Protein AF-A0A921KNZ0-F1 (afdb_monomer_lite)

Organism: NCBI:txid1852386

Secondary structure (DSSP, 8-state):
-------PEEEHHHHHHHT--HHHHHHHSPPPEEE--TT-TTSPPEEEEEHHHHHHHHHSHHHHHHHHHHHHHHHHHHHHHHHHHHHHHHHHHHHHHHHHHHHHHHHHH-PPPPPPPHHHHHHHHHHHHHHHHHHTT--S--GGG---HHHHHHHHHHHHHHHSSSHHHHHTT--STTHHHHHHHHHHHHHHHHHHH-GGGHHHHHHHHHTTS-HHHHHHHHHHHSSSS----TT-HHHHHHHHHS-HHHHHHH-TTTTSS-PPP-

Foldseek 3Di:
DDDPDPFDKDWPVVLVVQQDDPVLCVVQFDFFDWAADPVCNPDGTTGIGGVVSVVVSCPDPVNVVRRVVSVVVVVVVVVVVVVVVVVVVVVLVVLQVVLVVLLVVLLVVWDQFDADDPVVLLVVLLVVVQVVCVVVVPDDDRSVPDPPVLVSLLSSLVCCQPPRTCLVVSLVVQDGHCSVVSNLSSLLSSLVSNCVSPVVSNLSSVVVSLVVDDLVVNVVVCCVPVVDDDDDDCPPPSVVVNVVPPDPVVCCVPPVPPPPPPDPDD

Sequence (266 aa):
MSFEHNETMILLTDLKHMGFSEKLIDELLPAPELKVNPRRPGGPRMRLWHEDDVREAMKTDAYQSRLPVWLKRHNAGKKAAAARKRAVEAREDEERAATRELLDRLVKEITPPKILKRGELRRRALESRHAWAAYKGAPYDDPLSCDDEETIERWMVNYVRHEMMDYDAAVEQFHGEGSFDAAREYREAVLRAIAKAYPYLAEACISAELRRWDMDARIDYFMKHFRDGDEYDPESTLVREFLYYLETDALDQLFPDAFGEARPKE

Radius of gyration: 32.26 Å; chains: 1; bounding box: 66×50×83 Å

Structure (mmCIF, N/CA/C/O backbone):
data_AF-A0A921KNZ0-F1
#
_entry.id   AF-A0A921KNZ0-F1
#
loop_
_atom_site.group_PDB
_atom_site.id
_atom_site.type_symbol
_atom_site.label_atom_id
_atom_site.label_alt_id
_atom_site.label_comp_id
_atom_site.label_asym_id
_atom_site.label_entity_id
_atom_site.label_seq_id
_atom_site.pdbx_PDB_ins_code
_atom_site.Cartn_x
_atom_site.Cartn_y
_atom_site.Cartn_z
_atom_site.occupancy
_atom_site.B_iso_or_equiv
_atom_site.auth_seq_id
_atom_site.auth_comp_id
_atom_site.auth_asym_id
_atom_site.auth_atom_id
_atom_site.pdbx_PDB_model_num
ATOM 1 N N . MET A 1 1 ? -45.167 27.692 40.150 1.00 31.30 1 MET A N 1
ATOM 2 C CA . MET A 1 1 ? -44.059 27.777 39.178 1.00 31.30 1 MET A CA 1
ATOM 3 C C . MET A 1 1 ? -43.434 26.400 39.122 1.00 31.30 1 MET A C 1
ATOM 5 O O . MET A 1 1 ? -42.764 26.003 40.065 1.00 31.30 1 MET A O 1
ATOM 9 N N . SER A 1 2 ? -43.825 25.621 38.121 1.00 29.42 2 SER A N 1
ATOM 10 C CA . SER A 1 2 ? -43.369 24.253 37.881 1.00 29.42 2 SER A CA 1
ATOM 11 C C . SER A 1 2 ? -41.961 24.294 37.296 1.00 29.42 2 SER A C 1
ATOM 13 O O . SER A 1 2 ? -41.734 24.980 36.304 1.00 29.42 2 SER A O 1
ATOM 15 N N . PHE A 1 3 ? -41.024 23.603 37.939 1.00 32.41 3 PHE A N 1
ATOM 16 C CA . PHE A 1 3 ? -39.676 23.407 37.423 1.00 32.41 3 PHE A CA 1
ATOM 17 C C . PHE A 1 3 ? -39.760 22.523 36.174 1.00 32.41 3 PHE A C 1
ATOM 19 O O . PHE A 1 3 ? -40.076 21.340 36.286 1.00 32.41 3 PHE A O 1
ATOM 26 N N . GLU A 1 4 ? -39.506 23.095 34.998 1.00 36.75 4 GLU A N 1
ATOM 27 C CA . GLU A 1 4 ? -39.252 22.333 33.774 1.00 36.75 4 GLU A CA 1
ATOM 28 C C . GLU A 1 4 ? -37.975 21.508 33.996 1.00 36.75 4 GLU A C 1
ATOM 30 O O . GLU A 1 4 ? -36.866 22.044 34.005 1.00 36.75 4 GLU A O 1
ATOM 35 N N . HIS A 1 5 ? -38.126 20.207 34.260 1.00 40.84 5 HIS A N 1
ATOM 36 C CA . HIS A 1 5 ? -37.009 19.278 34.142 1.00 40.84 5 HIS A CA 1
ATOM 37 C C . HIS A 1 5 ? -36.673 19.194 32.653 1.00 40.84 5 HIS A C 1
ATOM 39 O O . HIS A 1 5 ? -37.496 18.762 31.851 1.00 40.84 5 HIS A O 1
ATOM 45 N N . ASN A 1 6 ? -35.470 19.626 32.274 1.00 45.66 6 ASN A N 1
ATOM 46 C CA . ASN A 1 6 ? -34.880 19.201 31.011 1.00 45.66 6 ASN A CA 1
ATOM 47 C C . ASN A 1 6 ? -34.787 17.670 31.067 1.00 45.66 6 ASN A C 1
ATOM 49 O O . ASN A 1 6 ? -33.943 17.140 31.787 1.00 45.66 6 ASN A O 1
ATOM 53 N N . GLU A 1 7 ? -35.684 16.974 30.370 1.00 60.53 7 GLU A N 1
ATOM 54 C CA . GLU A 1 7 ? -35.711 15.511 30.303 1.00 60.53 7 GLU A CA 1
ATOM 55 C C . GLU A 1 7 ? -34.470 15.011 29.555 1.00 60.53 7 GLU A C 1
ATOM 57 O O . GLU A 1 7 ? -34.436 14.898 28.324 1.00 60.53 7 GLU A O 1
ATOM 62 N N . THR A 1 8 ? -33.401 14.741 30.302 1.00 85.25 8 THR A N 1
ATOM 63 C CA . THR A 1 8 ? -32.228 14.059 29.765 1.00 85.25 8 THR A CA 1
ATOM 64 C C . THR A 1 8 ? -32.612 12.612 29.468 1.00 85.25 8 THR A C 1
ATOM 66 O O . THR A 1 8 ? -32.940 11.839 30.367 1.00 85.25 8 THR A O 1
ATOM 69 N N . MET A 1 9 ? -32.555 12.232 28.193 1.00 90.88 9 MET A N 1
ATOM 70 C CA . MET A 1 9 ? -32.851 10.873 27.744 1.00 90.88 9 MET A CA 1
ATOM 71 C C . MET A 1 9 ? -31.567 10.069 27.552 1.00 90.88 9 MET A C 1
ATOM 73 O O . MET A 1 9 ? -30.640 10.520 26.879 1.00 90.88 9 MET A O 1
ATOM 77 N N . ILE A 1 10 ? -31.538 8.849 28.082 1.00 92.06 10 ILE A N 1
ATOM 78 C CA . ILE A 1 10 ? -30.417 7.912 27.981 1.00 92.06 10 ILE A CA 1
ATOM 79 C C . ILE A 1 10 ? -30.717 6.860 26.908 1.00 92.06 10 ILE A C 1
ATOM 81 O O . ILE A 1 10 ? -31.787 6.249 26.887 1.00 92.06 10 ILE A O 1
ATOM 85 N N . LEU A 1 11 ? -29.757 6.612 26.015 1.00 93.06 11 LEU A N 1
ATOM 86 C CA . LEU A 1 11 ? -29.860 5.572 24.991 1.00 93.06 11 LEU A CA 1
ATOM 87 C C . LEU A 1 11 ? -29.552 4.181 25.538 1.00 93.06 11 LEU A C 1
ATOM 89 O O . LEU A 1 11 ? -28.732 4.009 26.437 1.00 93.06 11 LEU A O 1
ATOM 93 N N . LEU A 1 12 ? -30.098 3.153 24.882 1.00 92.00 12 LEU A N 1
ATOM 94 C CA . LEU A 1 12 ? -29.736 1.752 25.145 1.00 92.00 12 LEU A CA 1
ATOM 95 C C . LEU A 1 12 ? -28.216 1.513 25.171 1.00 92.00 12 LEU A C 1
ATOM 97 O O . LEU A 1 12 ? -27.719 0.730 25.980 1.00 92.00 12 LEU A O 1
ATOM 101 N N . THR A 1 13 ? -27.479 2.123 24.241 1.00 89.12 13 THR A N 1
ATOM 102 C CA . THR A 1 13 ? -26.019 1.979 24.161 1.00 89.12 13 THR A CA 1
ATOM 103 C C . THR A 1 13 ? -25.339 2.532 25.406 1.00 89.12 13 THR A C 1
ATOM 105 O O . THR A 1 13 ? -24.429 1.896 25.931 1.00 89.12 13 THR A O 1
ATOM 108 N N . ASP A 1 14 ? -25.834 3.652 25.925 1.00 91.50 14 ASP A N 1
ATOM 109 C CA . ASP A 1 14 ? -25.283 4.310 27.105 1.00 91.50 14 ASP A CA 1
ATOM 110 C C . ASP A 1 14 ? -25.636 3.533 28.377 1.00 91.50 14 ASP A C 1
ATOM 112 O O . ASP A 1 14 ? -24.758 3.292 29.201 1.00 91.50 14 ASP A O 1
ATOM 116 N N . LEU A 1 15 ? -26.856 2.989 28.480 1.00 93.19 15 LEU A N 1
ATOM 117 C CA . LEU A 1 15 ? -27.231 2.054 29.552 1.00 93.19 15 LEU A CA 1
ATOM 118 C C . LEU A 1 15 ? -26.295 0.842 29.619 1.00 93.19 15 LEU A C 1
ATOM 120 O O . LEU A 1 15 ? -25.824 0.456 30.694 1.00 93.19 15 LEU A O 1
ATOM 124 N N . LYS A 1 16 ? -25.964 0.257 28.463 1.00 90.00 16 LYS A N 1
ATOM 125 C CA . LYS A 1 16 ? -25.002 -0.852 28.388 1.00 90.00 16 LYS A CA 1
ATOM 126 C C . LYS A 1 16 ? -23.598 -0.432 28.824 1.00 90.00 16 LYS A C 1
ATOM 128 O O . LYS A 1 16 ? -22.894 -1.249 29.420 1.00 90.00 16 LYS A O 1
ATOM 133 N N . HIS A 1 17 ? -23.198 0.813 28.559 1.00 89.44 17 HIS A N 1
ATOM 134 C CA . HIS A 1 17 ? -21.942 1.391 29.044 1.00 89.44 17 HIS A CA 1
ATOM 135 C C . HIS A 1 17 ? -21.958 1.747 30.534 1.00 89.44 17 HIS A C 1
ATOM 137 O O . HIS A 1 17 ? -20.889 1.825 31.134 1.00 89.44 17 HIS A O 1
ATOM 143 N N . MET A 1 18 ? -23.133 1.922 31.136 1.00 91.75 18 MET A N 1
ATOM 144 C CA . MET A 1 18 ? -23.281 2.143 32.577 1.00 91.75 18 MET A CA 1
ATOM 145 C C . MET A 1 18 ? -23.252 0.836 33.375 1.00 91.75 18 MET A C 1
ATOM 147 O O . MET A 1 18 ? -22.868 0.849 34.538 1.00 91.75 18 MET A O 1
ATOM 151 N N . GLY A 1 19 ? -23.585 -0.298 32.753 1.00 91.50 19 GLY A N 1
ATOM 152 C CA . GLY A 1 19 ? -23.554 -1.614 33.399 1.00 91.50 19 GLY A CA 1
ATOM 153 C C . GLY A 1 19 ? -24.856 -2.397 33.335 1.00 91.50 19 GLY A C 1
ATOM 154 O O . GLY A 1 19 ? -24.925 -3.524 33.833 1.00 91.50 19 GLY A O 1
ATOM 155 N N . PHE A 1 20 ? -25.879 -1.846 32.685 1.00 93.12 20 PHE A N 1
ATOM 156 C CA . PHE A 1 20 ? -27.153 -2.523 32.512 1.00 93.12 20 PHE A CA 1
ATOM 157 C C . PHE A 1 20 ? -27.044 -3.653 31.477 1.00 93.12 20 PHE A C 1
ATOM 159 O O . PHE A 1 20 ? -26.741 -3.443 30.301 1.00 93.12 20 PHE A O 1
ATOM 166 N N . SER A 1 21 ? -27.319 -4.885 31.910 1.00 90.38 21 SER A N 1
ATOM 167 C CA . SER A 1 21 ? -27.626 -6.004 31.005 1.00 90.38 21 SER A CA 1
ATOM 168 C C . SER A 1 21 ? -29.075 -5.916 30.521 1.00 90.38 21 SER A C 1
ATOM 170 O O . SER A 1 21 ? -29.890 -5.403 31.276 1.00 90.38 21 SER A O 1
ATOM 172 N N . GLU A 1 22 ? -29.435 -6.502 29.369 1.00 91.44 22 GLU A N 1
ATOM 173 C CA . GLU A 1 22 ? -30.843 -6.535 28.893 1.00 91.44 22 GLU A CA 1
ATOM 174 C C . GLU A 1 22 ? -31.798 -7.030 29.995 1.00 91.44 22 GLU A C 1
ATOM 176 O O . GLU A 1 22 ? -32.787 -6.377 30.279 1.00 91.44 22 GLU A O 1
ATOM 181 N N . LYS A 1 23 ? -31.412 -8.067 30.753 1.00 92.06 23 LYS A N 1
ATOM 182 C CA . LYS A 1 23 ? -32.195 -8.546 31.902 1.00 92.06 23 LYS A CA 1
ATOM 183 C C . LYS A 1 23 ? -32.433 -7.482 32.989 1.00 92.06 23 LYS A C 1
ATOM 185 O O . LYS A 1 23 ? -33.507 -7.441 33.558 1.00 92.06 23 LYS A O 1
ATOM 190 N N . LEU A 1 24 ? -31.439 -6.642 33.290 1.00 93.38 24 LEU A N 1
ATOM 191 C CA . LEU A 1 24 ? -31.601 -5.561 34.277 1.00 93.38 24 LEU A CA 1
ATOM 192 C C . LEU A 1 24 ? -32.436 -4.411 33.713 1.00 93.38 24 LEU A C 1
ATOM 194 O O . LEU A 1 24 ? -33.132 -3.756 34.473 1.00 93.38 24 LEU A O 1
ATOM 198 N N . ILE A 1 25 ? -32.357 -4.166 32.404 1.00 95.12 25 ILE A N 1
ATOM 199 C CA . ILE A 1 25 ? -33.218 -3.192 31.728 1.00 95.12 25 ILE A CA 1
ATOM 200 C C . ILE A 1 25 ? -34.671 -3.656 31.844 1.00 95.12 25 ILE A C 1
ATOM 202 O O . ILE A 1 25 ? -35.506 -2.887 32.296 1.00 95.12 25 ILE A O 1
ATOM 206 N N . ASP A 1 26 ? -34.944 -4.923 31.530 1.00 94.25 26 ASP A N 1
ATOM 207 C CA . ASP A 1 26 ? -36.293 -5.494 31.592 1.00 94.25 26 ASP A CA 1
ATOM 208 C C . ASP A 1 26 ? -36.841 -5.581 33.032 1.00 94.25 26 ASP A C 1
ATOM 210 O O . ASP A 1 26 ? -38.044 -5.458 33.241 1.00 94.25 26 ASP A O 1
ATOM 214 N N . GLU A 1 27 ? -35.974 -5.814 34.027 1.00 94.38 27 GLU A N 1
ATOM 215 C CA . GLU A 1 27 ? -36.365 -5.955 35.439 1.00 94.38 27 GLU A CA 1
ATOM 216 C C . GLU A 1 27 ? -36.514 -4.616 36.178 1.00 94.38 27 GLU A C 1
ATOM 218 O O . GLU A 1 27 ? -37.326 -4.532 37.098 1.00 94.38 27 GLU A O 1
ATOM 223 N N . LEU A 1 28 ? -35.707 -3.601 35.843 1.00 94.62 28 LEU A N 1
ATOM 224 C CA . LEU A 1 28 ? -35.566 -2.387 36.661 1.00 94.62 28 LEU A CA 1
ATOM 225 C C . LEU A 1 28 ? -36.031 -1.101 35.978 1.00 94.62 28 LEU A C 1
ATOM 227 O O . LEU A 1 28 ? -36.221 -0.108 36.676 1.00 94.62 28 LEU A O 1
ATOM 231 N N . LEU A 1 29 ? -36.170 -1.084 34.650 1.00 95.62 29 LEU A N 1
ATOM 232 C CA . LEU A 1 29 ? -36.543 0.118 33.909 1.00 95.62 29 LEU A CA 1
ATOM 233 C C . LEU A 1 29 ? -37.944 -0.016 33.302 1.00 95.62 29 LEU A C 1
ATOM 235 O O . LEU A 1 29 ? -38.360 -1.115 32.930 1.00 95.62 29 LEU A O 1
ATOM 239 N N . PRO A 1 30 ? -38.678 1.100 33.156 1.00 94.81 30 PRO A N 1
ATOM 240 C CA . PRO A 1 30 ? -39.942 1.100 32.436 1.00 94.81 30 PRO A CA 1
ATOM 241 C C . PRO A 1 30 ? -39.740 0.813 30.940 1.00 94.81 30 PRO A C 1
ATOM 243 O O . PRO A 1 30 ? -38.620 0.761 30.419 1.00 94.81 30 PRO A O 1
ATOM 246 N N . ALA A 1 31 ? -40.852 0.634 30.224 1.00 94.00 31 ALA A N 1
ATOM 247 C CA . ALA A 1 31 ? -40.818 0.470 28.777 1.00 94.00 31 ALA A CA 1
ATOM 248 C C . ALA A 1 31 ? -40.146 1.690 28.107 1.00 94.00 31 ALA A C 1
ATOM 250 O O . ALA A 1 31 ? -40.450 2.825 28.474 1.00 94.00 31 ALA A O 1
ATOM 251 N N . PRO A 1 32 ? -39.254 1.479 27.121 1.00 94.44 32 PRO A N 1
ATOM 252 C CA . PRO A 1 32 ? -38.532 2.571 26.484 1.00 94.44 32 PRO A CA 1
ATOM 253 C C . PRO A 1 32 ? -39.434 3.442 25.620 1.00 94.44 32 PRO A C 1
ATOM 255 O O . PRO A 1 32 ? -40.330 2.954 24.925 1.00 94.44 32 PRO A O 1
ATOM 258 N N . GLU A 1 33 ? -39.061 4.709 25.508 1.00 93.75 33 GLU A N 1
ATOM 259 C CA . GLU A 1 33 ? -39.516 5.550 24.416 1.00 93.75 33 GLU A CA 1
ATOM 260 C C . GLU A 1 33 ? -38.811 5.181 23.111 1.00 93.75 33 GLU A C 1
ATOM 262 O O . GLU A 1 33 ? -37.587 5.023 23.041 1.00 93.75 33 GLU A O 1
ATOM 267 N N . LEU A 1 34 ? -39.599 5.065 22.042 1.00 93.31 34 LEU A N 1
ATOM 268 C CA . LEU A 1 34 ? -39.101 4.732 20.715 1.00 93.31 34 LEU A CA 1
ATOM 269 C C . LEU A 1 34 ? -38.993 5.985 19.846 1.00 93.31 34 LEU A C 1
ATOM 271 O O . LEU A 1 34 ? -40.008 6.571 19.464 1.00 93.31 34 LEU A O 1
ATOM 275 N N . LYS A 1 35 ? -37.770 6.347 19.444 1.00 90.06 35 LYS A N 1
ATOM 276 C CA . LYS A 1 35 ? -37.509 7.437 18.483 1.0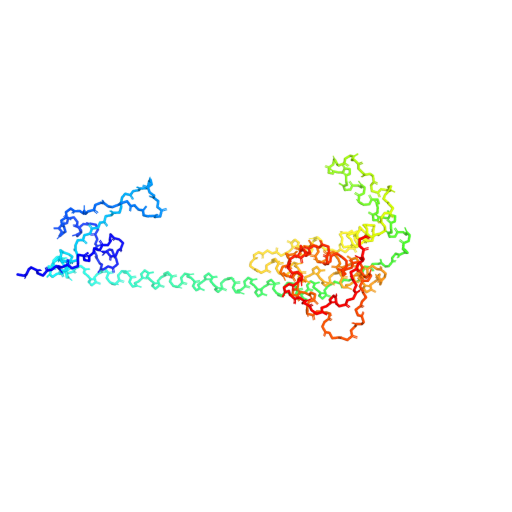0 90.06 35 LYS A CA 1
ATOM 277 C C . LYS A 1 35 ? -36.911 6.921 17.175 1.00 90.06 35 LYS A C 1
ATOM 279 O O . LYS A 1 35 ? -36.365 5.822 17.098 1.00 90.06 35 LYS A O 1
ATOM 284 N N . VAL A 1 36 ? -37.092 7.684 16.098 1.00 89.00 36 VAL A N 1
ATOM 285 C CA . VAL A 1 36 ? -36.512 7.356 14.784 1.00 89.00 36 VAL A CA 1
ATOM 286 C C . VAL A 1 36 ? -34.997 7.512 14.860 1.00 89.00 36 VAL A C 1
ATOM 288 O O . VAL A 1 36 ? -34.506 8.462 15.464 1.00 89.00 36 VAL A O 1
ATOM 291 N N . ASN A 1 37 ? -34.257 6.585 14.252 1.00 83.75 37 ASN A N 1
ATOM 292 C CA . ASN A 1 37 ? -32.807 6.689 14.198 1.00 83.75 37 ASN A CA 1
ATOM 293 C C . ASN A 1 37 ? -32.381 7.750 13.168 1.00 83.75 37 ASN A C 1
ATOM 295 O O . ASN A 1 37 ? -32.643 7.549 11.980 1.00 83.75 37 ASN A O 1
ATOM 299 N N . PRO A 1 38 ? -31.688 8.834 13.569 1.00 81.88 38 PRO A N 1
ATOM 300 C CA . PRO A 1 38 ? -31.311 9.913 12.659 1.00 81.88 38 PRO A CA 1
ATOM 301 C C . PRO A 1 38 ? -30.312 9.462 11.586 1.00 81.88 38 PRO A C 1
ATOM 303 O O . PRO A 1 38 ? -30.301 10.016 10.495 1.00 81.88 38 PRO A O 1
ATOM 306 N N . ARG A 1 39 ? -29.504 8.424 11.850 1.00 81.62 39 ARG A N 1
ATOM 307 C CA . ARG A 1 39 ? -28.565 7.864 10.862 1.00 81.62 39 ARG A CA 1
ATOM 308 C C . ARG A 1 39 ? -29.229 6.888 9.893 1.00 81.62 39 ARG A C 1
ATOM 310 O O . ARG A 1 39 ? -28.676 6.609 8.836 1.00 81.62 39 ARG A O 1
ATOM 317 N N . ARG A 1 40 ? -30.384 6.322 10.258 1.00 82.81 40 ARG A N 1
ATOM 318 C CA . ARG A 1 40 ? -31.106 5.350 9.427 1.00 82.81 40 ARG A CA 1
ATOM 319 C C . ARG A 1 40 ? -32.612 5.444 9.690 1.00 82.81 40 ARG A C 1
ATOM 321 O O . ARG A 1 40 ? -33.132 4.636 10.462 1.00 82.81 40 ARG A O 1
ATOM 328 N N . PRO A 1 41 ? -33.323 6.380 9.036 1.00 83.50 41 PRO A N 1
ATOM 329 C CA . PRO A 1 41 ? -34.744 6.622 9.294 1.00 83.50 41 PRO A CA 1
ATOM 330 C C . PRO A 1 41 ? -35.643 5.388 9.101 1.00 83.50 41 PRO A C 1
ATOM 332 O O . PRO A 1 41 ? -36.602 5.211 9.843 1.00 83.50 41 PRO A O 1
ATOM 335 N N . GLY A 1 42 ? -35.296 4.493 8.164 1.00 85.44 42 GLY A N 1
ATOM 336 C CA . GLY A 1 42 ? -35.976 3.204 7.936 1.00 85.44 42 GLY A CA 1
ATOM 337 C C . GLY A 1 42 ? -35.404 2.018 8.728 1.00 85.44 42 GLY A C 1
ATOM 338 O O . GLY A 1 42 ? -35.613 0.863 8.362 1.00 85.44 42 GLY A O 1
ATOM 339 N N . GLY A 1 43 ? -34.580 2.272 9.746 1.00 83.44 43 GLY A N 1
ATOM 340 C CA . GLY A 1 43 ? -33.999 1.246 10.612 1.00 83.44 43 GLY A CA 1
ATOM 341 C C . GLY A 1 43 ? -34.790 0.982 11.893 1.00 83.44 43 GLY A C 1
ATOM 342 O O . GLY A 1 43 ? -35.814 1.619 12.138 1.00 83.44 43 GLY A O 1
ATOM 343 N N . PRO A 1 44 ? -34.301 0.047 12.730 1.00 84.25 44 PRO A N 1
ATOM 344 C CA . PRO A 1 44 ? -34.862 -0.186 14.056 1.00 84.25 44 PRO A CA 1
ATOM 345 C C . PRO A 1 44 ? -34.934 1.115 14.862 1.00 84.25 44 PRO A C 1
ATOM 347 O O . PRO A 1 44 ? -33.997 1.921 14.842 1.00 84.25 44 PRO A O 1
ATOM 350 N N . ARG A 1 45 ? -36.048 1.317 15.574 1.00 88.81 45 ARG A N 1
ATOM 351 C CA . ARG A 1 45 ? -36.242 2.509 16.408 1.00 88.81 45 ARG A CA 1
ATOM 352 C C . ARG A 1 45 ? -35.251 2.510 17.573 1.00 88.81 45 ARG A C 1
ATOM 354 O O . ARG A 1 45 ? -34.954 1.468 18.156 1.00 88.81 45 ARG A O 1
ATOM 361 N N . MET A 1 46 ? -34.741 3.690 17.906 1.00 92.31 46 MET A N 1
ATOM 362 C CA . MET A 1 46 ? -33.896 3.901 19.078 1.00 92.31 46 MET A CA 1
ATOM 363 C C . MET A 1 46 ? -34.739 3.756 20.340 1.00 92.31 46 MET A C 1
ATOM 365 O O . MET A 1 46 ? -35.819 4.335 20.410 1.00 92.31 46 MET A O 1
ATOM 369 N N . ARG A 1 47 ? -34.229 2.996 21.313 1.00 94.06 47 ARG A N 1
ATOM 370 C CA . ARG A 1 47 ? -34.816 2.843 22.649 1.00 94.06 47 ARG A CA 1
ATOM 371 C C . ARG A 1 47 ? -34.173 3.855 23.601 1.00 94.06 47 ARG A C 1
ATOM 373 O O . ARG A 1 47 ? -32.940 3.887 23.685 1.00 94.06 47 ARG A O 1
ATOM 380 N N . LEU A 1 48 ? -35.000 4.659 24.260 1.00 94.19 48 LEU A N 1
ATOM 381 C CA . LEU A 1 48 ? -34.614 5.747 25.159 1.00 94.19 48 LEU A CA 1
ATOM 382 C C . LEU A 1 48 ? -35.328 5.607 26.505 1.00 94.19 48 LEU A C 1
ATOM 384 O O . LEU A 1 48 ? -36.478 5.175 26.542 1.00 94.19 48 LEU A O 1
ATOM 388 N N . TRP A 1 49 ? -34.656 6.000 27.579 1.00 95.19 49 TRP A N 1
ATOM 389 C CA . TRP A 1 49 ? -35.196 6.018 28.940 1.00 95.19 49 TRP A CA 1
ATOM 390 C C . TRP A 1 49 ? -34.920 7.365 29.596 1.00 95.19 49 TRP A C 1
ATOM 392 O O . TRP A 1 49 ? -33.897 7.984 29.299 1.00 95.19 49 TRP A O 1
ATOM 402 N N . HIS A 1 50 ? -35.798 7.789 30.502 1.00 94.62 50 HIS A N 1
ATOM 403 C CA . HIS A 1 50 ? -35.586 8.992 31.303 1.00 94.62 50 HIS A CA 1
ATOM 404 C C . HIS A 1 50 ? -34.424 8.783 32.269 1.00 94.62 50 HIS A C 1
ATOM 406 O O . HIS A 1 50 ? -34.313 7.732 32.902 1.00 94.62 50 HIS A O 1
ATOM 412 N N . GLU A 1 51 ? -33.542 9.775 32.386 1.00 93.75 51 GLU A N 1
ATOM 413 C CA . GLU A 1 51 ? -32.373 9.689 33.265 1.00 93.75 51 GLU A CA 1
ATOM 414 C C . GLU A 1 51 ? -32.754 9.396 34.726 1.00 93.75 51 GLU A C 1
ATOM 416 O O . GLU A 1 51 ? -32.046 8.645 35.398 1.00 93.75 51 GLU A O 1
ATOM 421 N N . ASP A 1 52 ? -33.879 9.926 35.208 1.00 94.12 52 ASP A N 1
ATOM 422 C CA . ASP A 1 52 ? -34.334 9.717 36.586 1.00 94.12 52 ASP A CA 1
ATOM 423 C C . ASP A 1 52 ? -34.679 8.248 36.869 1.00 94.12 52 ASP A C 1
ATOM 425 O O . ASP A 1 52 ? -34.222 7.699 37.875 1.00 94.12 52 ASP A O 1
ATOM 429 N N . ASP A 1 53 ? -35.364 7.569 35.943 1.00 94.31 53 ASP A N 1
ATOM 430 C CA . ASP A 1 53 ? -35.655 6.133 36.055 1.00 94.31 53 ASP A CA 1
ATOM 431 C C . ASP A 1 53 ? -34.362 5.311 36.113 1.00 94.31 53 ASP A C 1
ATOM 433 O O . ASP A 1 53 ? -34.224 4.371 36.899 1.00 94.31 53 ASP A O 1
ATOM 437 N N . VAL A 1 54 ? -33.371 5.698 35.304 1.00 94.00 54 VAL A N 1
ATOM 438 C CA . VAL A 1 54 ? -32.054 5.055 35.280 1.00 94.00 54 VAL A CA 1
ATOM 439 C C . VAL A 1 54 ? -31.331 5.256 36.606 1.00 94.00 54 VAL A C 1
ATOM 441 O O . VAL A 1 54 ? -30.793 4.297 37.163 1.00 94.00 54 VAL A O 1
ATOM 444 N N . ARG A 1 55 ? -31.337 6.477 37.146 1.00 93.75 55 ARG A N 1
ATOM 445 C CA . ARG A 1 55 ? -30.701 6.802 38.429 1.00 93.75 55 ARG A CA 1
ATOM 446 C C . ARG A 1 55 ? -31.343 6.057 39.592 1.00 93.75 55 ARG A C 1
ATOM 448 O O . ARG A 1 55 ? -30.613 5.570 40.455 1.00 93.75 55 ARG A O 1
ATOM 455 N N . GLU A 1 56 ? -32.666 5.934 39.620 1.00 94.12 56 GLU A N 1
ATOM 456 C CA . GLU A 1 56 ? -33.355 5.136 40.639 1.00 94.12 56 GLU A CA 1
ATOM 457 C C . GLU A 1 56 ? -33.030 3.645 40.496 1.00 94.12 56 GLU A C 1
ATOM 459 O O . GLU A 1 56 ? -32.647 3.000 41.476 1.00 94.12 56 GLU A O 1
ATOM 464 N N . ALA A 1 57 ? -33.044 3.102 39.275 1.00 95.12 57 ALA A N 1
ATOM 465 C CA . ALA A 1 57 ? -32.644 1.718 39.027 1.00 95.12 57 ALA A CA 1
ATOM 466 C C . ALA A 1 57 ? -31.199 1.433 39.479 1.00 95.12 57 ALA A C 1
ATOM 468 O O . ALA A 1 57 ? -30.925 0.373 40.052 1.00 95.12 57 ALA A O 1
ATOM 469 N N . MET A 1 58 ? -30.278 2.388 39.300 1.00 93.69 58 MET A N 1
ATOM 470 C CA . MET A 1 58 ? -28.889 2.273 39.758 1.00 93.69 58 MET A CA 1
ATOM 471 C C . MET A 1 58 ? -28.749 2.200 41.286 1.00 93.69 58 MET A C 1
ATOM 473 O O . MET A 1 58 ? -27.742 1.684 41.772 1.00 93.69 58 MET A O 1
ATOM 477 N N . LYS A 1 59 ? -29.721 2.691 42.065 1.00 95.06 59 LYS A N 1
ATOM 478 C CA . LYS A 1 59 ? -29.697 2.609 43.538 1.00 95.06 59 LYS A CA 1
ATOM 479 C C . LYS A 1 59 ? -30.115 1.236 44.066 1.00 95.06 59 LYS A C 1
ATOM 481 O O . LYS A 1 59 ? -29.887 0.948 45.235 1.00 95.06 59 LYS A O 1
ATOM 486 N N . THR A 1 60 ? -30.711 0.389 43.228 1.00 95.62 60 THR A N 1
ATOM 487 C CA . THR A 1 60 ? -31.203 -0.928 43.648 1.00 95.62 60 THR A CA 1
ATOM 488 C C . THR A 1 60 ? -30.066 -1.914 43.933 1.00 95.62 60 THR A C 1
ATOM 490 O O . THR A 1 60 ? -29.050 -1.947 43.233 1.00 95.62 60 THR A O 1
ATOM 493 N N . ASP A 1 61 ? -30.271 -2.805 44.906 1.00 94.62 61 ASP A N 1
ATOM 494 C CA . ASP A 1 61 ? -29.318 -3.879 45.230 1.00 94.62 61 ASP A CA 1
ATOM 495 C C . ASP A 1 61 ? -29.073 -4.823 44.040 1.00 94.62 61 ASP A C 1
ATOM 497 O O . ASP A 1 61 ? -27.963 -5.327 43.829 1.00 94.62 61 ASP A O 1
ATOM 501 N N . ALA A 1 62 ? -30.105 -5.041 43.217 1.00 92.94 62 ALA A N 1
ATOM 502 C CA . ALA A 1 62 ? -30.027 -5.853 42.006 1.00 92.94 62 ALA A CA 1
ATOM 503 C C . ALA A 1 62 ? -29.000 -5.296 41.005 1.00 92.94 62 ALA A C 1
ATOM 505 O O . ALA A 1 62 ? -28.237 -6.062 40.408 1.00 92.94 62 ALA A O 1
ATOM 506 N N . TYR A 1 63 ? -28.941 -3.971 40.856 1.00 93.94 63 TYR A N 1
ATOM 507 C CA . TYR A 1 63 ? -27.940 -3.301 40.035 1.00 93.94 63 TYR A CA 1
ATOM 508 C C . TYR A 1 63 ? -26.566 -3.273 40.720 1.00 93.94 63 TYR A C 1
ATOM 510 O O . TYR A 1 63 ? -25.569 -3.719 40.140 1.00 93.94 63 TYR A O 1
ATOM 518 N N . GLN A 1 64 ? -26.514 -2.813 41.975 1.00 94.06 64 GLN A N 1
ATOM 519 C CA . GLN A 1 64 ? -25.267 -2.622 42.726 1.00 94.06 64 GLN A CA 1
ATOM 520 C C . GLN A 1 64 ? -24.469 -3.922 42.890 1.00 94.06 64 GLN A C 1
ATOM 522 O O . GLN A 1 64 ? -23.247 -3.925 42.752 1.00 94.06 64 GLN A O 1
ATOM 527 N N . SER A 1 65 ? -25.141 -5.058 43.091 1.00 92.75 65 SER A N 1
ATOM 528 C CA . SER A 1 65 ? -24.481 -6.368 43.192 1.00 92.75 65 SER A CA 1
ATOM 529 C C . SER A 1 65 ? -23.845 -6.845 41.878 1.00 92.75 65 SER A C 1
ATOM 531 O O . SER A 1 65 ? -22.855 -7.582 41.894 1.00 92.75 65 SER A O 1
ATOM 533 N N . ARG A 1 66 ? -24.376 -6.428 40.720 1.00 89.94 66 ARG A N 1
ATOM 534 C CA . ARG A 1 66 ? -23.883 -6.849 39.396 1.00 89.94 66 ARG A CA 1
ATOM 535 C C . ARG A 1 66 ? -22.849 -5.904 38.801 1.00 89.94 66 ARG A C 1
ATOM 537 O O . ARG A 1 66 ? -22.014 -6.357 38.010 1.00 89.94 66 ARG A O 1
ATOM 544 N N . LEU A 1 67 ? -22.866 -4.633 39.194 1.00 90.50 67 LEU A N 1
ATOM 545 C CA . LEU A 1 67 ? -21.960 -3.611 38.678 1.00 90.50 67 LEU A CA 1
ATOM 546 C C . LEU A 1 67 ? -20.467 -3.997 38.797 1.00 90.50 67 LEU A C 1
ATOM 548 O O . LEU A 1 67 ? -19.765 -3.894 37.788 1.00 90.50 67 LEU A O 1
ATOM 552 N N . PRO A 1 68 ? -19.951 -4.536 39.926 1.00 89.69 68 PRO A N 1
ATOM 553 C CA . PRO A 1 68 ? -18.544 -4.938 40.027 1.00 89.69 68 PRO A CA 1
ATOM 554 C C . PRO A 1 68 ? -18.158 -6.056 39.048 1.00 89.69 68 PRO A C 1
ATOM 556 O O . PRO A 1 68 ? -17.073 -6.038 38.458 1.00 89.69 68 PRO A O 1
ATOM 559 N N . VAL A 1 69 ? -19.054 -7.029 38.839 1.00 89.69 69 VAL A N 1
ATOM 560 C CA . VAL A 1 69 ? -18.838 -8.144 37.902 1.00 89.69 69 VAL A CA 1
ATOM 561 C C . VAL A 1 69 ? -18.821 -7.633 36.466 1.00 89.69 69 VAL A C 1
ATOM 563 O O . VAL A 1 69 ? -17.948 -8.022 35.682 1.00 89.69 69 VAL A O 1
ATOM 566 N N . TRP A 1 70 ? -19.761 -6.748 36.124 1.00 90.38 70 TRP A N 1
ATOM 567 C CA . TRP A 1 70 ? -19.791 -6.089 34.824 1.00 90.38 70 TRP A CA 1
ATOM 568 C C . TRP A 1 70 ? -18.514 -5.277 34.590 1.00 90.38 70 TRP A C 1
ATOM 570 O O . TRP A 1 70 ? -17.856 -5.482 33.573 1.00 90.38 70 TRP A O 1
ATOM 580 N N . LEU A 1 71 ? -18.095 -4.450 35.554 1.00 89.31 71 LEU A N 1
ATOM 581 C CA . LEU A 1 71 ? -16.918 -3.590 35.431 1.00 89.31 71 LEU A CA 1
ATOM 582 C C . LEU A 1 71 ? -15.643 -4.412 35.210 1.00 89.31 71 LEU A C 1
ATOM 584 O O . LEU A 1 71 ? -14.841 -4.102 34.327 1.00 89.31 71 LEU A O 1
ATOM 588 N N . LYS A 1 72 ? -15.485 -5.519 35.950 1.00 90.62 72 LYS A N 1
ATOM 589 C CA . LYS A 1 72 ? -14.372 -6.460 35.762 1.00 90.62 72 LYS A CA 1
ATOM 590 C C . LYS A 1 72 ? -14.356 -7.038 34.344 1.00 90.62 72 LYS A C 1
ATOM 592 O O . LYS A 1 72 ? -13.305 -7.046 33.703 1.00 90.62 72 LYS A O 1
ATOM 597 N N . ARG A 1 73 ? -15.504 -7.510 33.843 1.00 88.94 73 ARG A N 1
ATOM 598 C CA . ARG A 1 73 ? -15.631 -8.079 32.487 1.00 88.94 73 ARG A CA 1
ATOM 599 C C . ARG A 1 73 ? -15.386 -7.032 31.405 1.00 88.94 73 ARG A C 1
ATOM 601 O O . ARG A 1 73 ? -14.648 -7.300 30.462 1.00 88.94 73 ARG A O 1
ATOM 608 N N . HIS A 1 74 ? -15.954 -5.844 31.561 1.00 87.00 74 HIS A N 1
ATOM 609 C CA . HIS A 1 74 ? -15.799 -4.729 30.637 1.00 87.00 74 HIS A CA 1
ATOM 610 C C . HIS A 1 74 ? -14.336 -4.276 30.538 1.00 87.00 74 HIS A C 1
ATOM 612 O O . HIS A 1 74 ? -13.800 -4.159 29.436 1.00 87.00 74 HIS A O 1
ATOM 618 N N . ASN A 1 75 ? -13.647 -4.118 31.670 1.00 89.38 75 ASN A N 1
ATOM 619 C CA . ASN A 1 75 ? -12.232 -3.744 31.690 1.00 89.38 75 ASN A CA 1
ATOM 620 C C . ASN A 1 75 ? -11.331 -4.847 31.121 1.00 89.38 75 ASN A C 1
ATOM 622 O O . ASN A 1 75 ? -10.400 -4.550 30.372 1.00 89.38 75 ASN A O 1
ATOM 626 N N . ALA A 1 76 ? -11.623 -6.119 31.413 1.00 91.25 76 ALA A N 1
ATOM 627 C CA . ALA A 1 76 ? -10.926 -7.244 30.791 1.00 91.25 76 ALA A CA 1
ATOM 628 C C . ALA A 1 76 ? -11.122 -7.257 29.265 1.00 91.25 76 ALA A C 1
ATOM 630 O O . ALA A 1 76 ? -10.154 -7.431 28.526 1.00 91.25 76 ALA A O 1
ATOM 631 N N . GLY A 1 77 ? -12.346 -6.994 28.793 1.00 89.56 77 GLY A N 1
ATOM 632 C CA . GLY A 1 77 ? -12.667 -6.853 27.373 1.00 89.56 77 GLY A CA 1
ATOM 633 C C . GLY A 1 77 ? -11.906 -5.704 26.710 1.00 89.56 77 GLY A C 1
ATOM 634 O O . GLY A 1 77 ? -11.268 -5.914 25.680 1.00 89.56 77 GLY A O 1
ATOM 635 N N . LYS A 1 78 ? -11.880 -4.518 27.335 1.00 90.38 78 LYS A N 1
ATOM 636 C CA . LYS A 1 78 ? -11.091 -3.367 26.862 1.00 90.38 78 LYS A CA 1
ATOM 637 C C . LYS A 1 78 ? -9.600 -3.686 26.784 1.00 90.38 78 LYS A C 1
ATOM 639 O O . LYS A 1 78 ? -8.968 -3.392 25.773 1.00 90.38 78 LYS A O 1
ATOM 644 N N . LYS A 1 79 ? -9.039 -4.327 27.815 1.00 93.12 79 LYS A N 1
ATOM 645 C CA . LYS A 1 79 ? -7.628 -4.736 27.831 1.00 93.12 79 LYS A CA 1
ATOM 646 C C . LYS A 1 79 ? -7.321 -5.740 26.719 1.00 93.12 79 LYS A C 1
ATOM 648 O O . LYS A 1 79 ? -6.312 -5.591 26.038 1.00 93.12 79 LYS A O 1
ATOM 653 N N . ALA A 1 80 ? -8.189 -6.728 26.511 1.00 92.06 80 ALA A N 1
ATOM 654 C CA . ALA A 1 80 ? -8.033 -7.707 25.440 1.00 92.06 80 ALA A CA 1
ATOM 655 C C . ALA A 1 80 ? -8.124 -7.057 24.050 1.00 92.06 80 ALA A C 1
ATOM 657 O O . ALA A 1 80 ? -7.307 -7.363 23.186 1.00 92.06 80 ALA A O 1
ATOM 658 N N . ALA A 1 81 ? -9.065 -6.132 23.840 1.00 91.06 81 ALA A N 1
ATOM 659 C CA . ALA A 1 81 ? -9.185 -5.385 22.590 1.00 91.06 81 ALA A CA 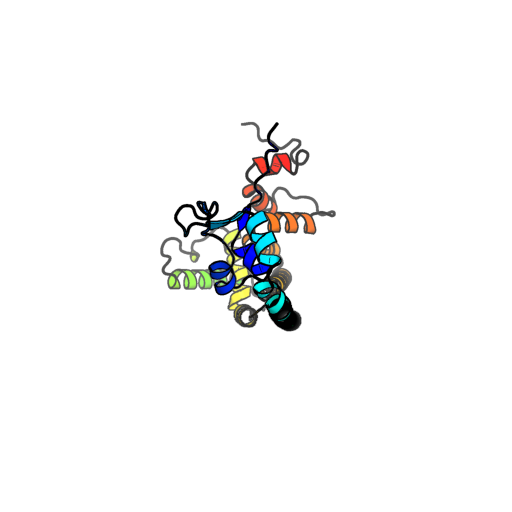1
ATOM 660 C C . ALA A 1 81 ? -7.945 -4.518 22.320 1.00 91.06 81 ALA A C 1
ATOM 662 O O . ALA A 1 81 ? -7.397 -4.562 21.223 1.00 91.06 81 ALA A O 1
ATOM 663 N N . ALA A 1 82 ? -7.451 -3.797 23.331 1.00 93.44 82 ALA A N 1
ATOM 664 C CA . ALA A 1 82 ? -6.228 -3.005 23.218 1.00 93.44 82 ALA A CA 1
ATOM 665 C C . ALA A 1 82 ? -4.995 -3.877 22.929 1.00 93.44 82 ALA A C 1
ATOM 667 O O . ALA A 1 82 ? -4.167 -3.511 22.101 1.00 93.44 82 ALA A O 1
ATOM 668 N N . ALA A 1 83 ? -4.882 -5.045 23.568 1.00 93.62 83 ALA A N 1
ATOM 669 C CA . ALA A 1 83 ? -3.799 -5.990 23.302 1.00 93.62 83 ALA A CA 1
ATOM 670 C C . ALA A 1 83 ? -3.854 -6.541 21.869 1.00 93.62 83 ALA A C 1
ATOM 672 O O . ALA A 1 83 ? -2.823 -6.613 21.211 1.00 93.62 83 ALA A O 1
ATOM 673 N N . ARG A 1 84 ? -5.051 -6.873 21.364 1.00 93.19 84 ARG A N 1
ATOM 674 C CA . ARG A 1 84 ? -5.239 -7.288 19.965 1.00 93.19 84 ARG A CA 1
ATOM 675 C C . ARG A 1 84 ? -4.856 -6.179 18.993 1.00 93.19 84 ARG A C 1
ATOM 677 O O . ARG A 1 84 ? -4.149 -6.461 18.039 1.00 93.19 84 ARG A O 1
ATOM 684 N N . LYS A 1 85 ? -5.269 -4.934 19.261 1.00 93.38 85 LYS A N 1
ATOM 685 C CA . LYS A 1 85 ? -4.896 -3.775 18.440 1.00 93.38 85 LYS A CA 1
ATOM 686 C C . LYS A 1 85 ? -3.377 -3.631 18.352 1.00 93.38 85 LYS A C 1
ATOM 688 O O . LYS A 1 85 ? -2.847 -3.592 17.257 1.00 93.38 85 LYS A O 1
ATOM 693 N N . ARG A 1 86 ? -2.684 -3.670 19.495 1.00 93.75 86 ARG A N 1
ATOM 694 C CA . ARG A 1 86 ? -1.215 -3.601 19.542 1.00 93.75 86 ARG A CA 1
ATOM 695 C C . ARG A 1 86 ? -0.535 -4.753 18.810 1.00 93.75 86 ARG A C 1
ATOM 697 O O . ARG A 1 86 ? 0.504 -4.548 18.208 1.00 93.75 86 ARG A O 1
ATOM 704 N N . ALA A 1 87 ? -1.092 -5.961 18.886 1.00 93.56 87 ALA A N 1
ATOM 705 C CA . ALA A 1 87 ? -0.545 -7.109 18.168 1.00 93.56 87 ALA A CA 1
ATOM 706 C C . ALA A 1 87 ? -0.702 -6.962 16.646 1.00 93.56 87 ALA A C 1
ATOM 708 O O . ALA A 1 87 ? 0.192 -7.361 15.911 1.00 93.56 87 ALA A O 1
ATOM 709 N N . VAL A 1 88 ? -1.815 -6.380 16.184 1.00 93.12 88 VAL A N 1
ATOM 710 C CA . VAL A 1 88 ? -2.016 -6.044 14.767 1.00 93.12 88 VAL A CA 1
ATOM 711 C C . VAL A 1 88 ? -1.050 -4.941 14.341 1.00 93.12 88 VAL A C 1
ATOM 713 O O . VAL A 1 88 ? -0.320 -5.145 13.384 1.00 93.12 88 VAL A O 1
ATOM 716 N N . GLU A 1 89 ? -0.968 -3.843 15.097 1.00 93.88 89 GLU A N 1
ATOM 717 C CA . GLU A 1 89 ? -0.038 -2.734 14.824 1.00 93.88 89 GLU A CA 1
ATOM 718 C C . GLU A 1 89 ? 1.419 -3.222 14.752 1.00 93.88 89 GLU A C 1
ATOM 720 O O . GLU A 1 89 ? 2.126 -2.906 13.804 1.00 93.88 89 GLU A O 1
ATOM 725 N N . ALA A 1 90 ? 1.853 -4.060 15.700 1.00 94.50 90 ALA A N 1
ATOM 726 C CA . ALA A 1 90 ? 3.205 -4.618 15.703 1.00 94.50 90 ALA A CA 1
ATOM 727 C C . ALA A 1 90 ? 3.480 -5.522 14.491 1.00 94.50 90 ALA A C 1
ATOM 729 O O . ALA A 1 90 ? 4.584 -5.507 13.956 1.00 94.50 90 ALA A O 1
ATOM 730 N N . ARG A 1 91 ? 2.484 -6.300 14.050 1.00 93.12 91 ARG A N 1
ATOM 731 C CA . ARG A 1 91 ? 2.600 -7.125 12.843 1.00 93.12 91 ARG A CA 1
ATOM 732 C C . ARG A 1 91 ? 2.679 -6.259 11.585 1.00 93.12 91 ARG A C 1
ATOM 734 O O . ARG A 1 91 ? 3.484 -6.544 10.710 1.00 93.12 91 ARG A O 1
ATOM 741 N N . GLU A 1 92 ? 1.863 -5.213 11.496 1.00 91.50 92 GLU A N 1
ATOM 742 C CA . GLU A 1 92 ? 1.920 -4.248 10.393 1.00 91.50 92 GLU A CA 1
ATOM 743 C C . GLU A 1 92 ? 3.276 -3.526 10.353 1.00 91.50 92 GLU A C 1
ATOM 745 O O . GLU A 1 92 ? 3.840 -3.345 9.280 1.00 91.50 92 GLU A O 1
ATOM 750 N N . ASP A 1 93 ? 3.837 -3.156 11.510 1.00 93.44 93 ASP A N 1
ATOM 751 C CA . ASP A 1 93 ? 5.184 -2.578 11.607 1.00 93.44 93 ASP A CA 1
ATOM 752 C C . ASP A 1 93 ? 6.270 -3.548 11.120 1.00 93.44 93 ASP A C 1
ATOM 754 O O . ASP A 1 93 ? 7.176 -3.142 10.390 1.00 93.44 93 ASP A O 1
ATOM 758 N N . GLU A 1 94 ? 6.174 -4.826 11.491 1.00 94.50 94 GLU A N 1
ATOM 759 C CA . GLU A 1 94 ? 7.088 -5.875 11.028 1.00 94.50 94 GLU A CA 1
ATOM 760 C C . GLU A 1 94 ? 6.987 -6.087 9.507 1.00 94.50 94 GLU A C 1
ATOM 762 O O . GLU A 1 94 ? 8.010 -6.126 8.822 1.00 94.50 94 GLU A O 1
ATOM 767 N N . GLU A 1 95 ? 5.769 -6.142 8.956 1.00 93.94 95 GLU A N 1
ATOM 768 C CA . GLU A 1 95 ? 5.531 -6.252 7.510 1.00 93.94 95 GLU A CA 1
ATOM 769 C C . GLU A 1 95 ? 6.069 -5.023 6.747 1.00 93.94 95 GLU A C 1
ATOM 771 O O . GLU A 1 95 ? 6.718 -5.180 5.707 1.00 93.94 95 GLU A O 1
ATOM 776 N N . ARG A 1 96 ? 5.902 -3.804 7.287 1.00 93.62 96 ARG A N 1
ATOM 777 C CA . ARG A 1 96 ? 6.498 -2.580 6.717 1.00 93.62 96 ARG A CA 1
ATOM 778 C C . ARG A 1 96 ? 8.021 -2.626 6.719 1.00 93.62 96 ARG A C 1
ATOM 780 O O . ARG A 1 96 ? 8.644 -2.248 5.726 1.00 93.62 96 ARG A O 1
ATOM 787 N N . ALA A 1 97 ? 8.628 -3.080 7.815 1.00 95.31 97 ALA A N 1
ATOM 788 C CA . ALA A 1 97 ? 10.079 -3.198 7.921 1.00 95.31 97 ALA A CA 1
ATOM 789 C C . ALA A 1 97 ? 10.638 -4.211 6.908 1.00 95.31 97 ALA A C 1
ATOM 791 O O . ALA A 1 97 ? 11.593 -3.897 6.196 1.00 95.31 97 ALA A O 1
ATOM 792 N N . ALA A 1 98 ? 9.999 -5.377 6.779 1.00 95.81 98 ALA A N 1
ATOM 793 C CA . ALA A 1 98 ? 10.370 -6.388 5.790 1.00 95.81 98 ALA A CA 1
ATOM 794 C C . ALA A 1 98 ? 10.222 -5.866 4.349 1.00 95.81 98 ALA A C 1
ATOM 796 O O . ALA A 1 98 ? 11.112 -6.049 3.518 1.00 95.81 98 ALA A O 1
ATOM 797 N N . THR A 1 99 ? 9.131 -5.151 4.060 1.00 95.62 99 THR A N 1
ATOM 798 C CA . THR A 1 99 ? 8.902 -4.512 2.757 1.00 95.62 99 THR A CA 1
ATOM 799 C C . THR A 1 99 ? 9.974 -3.468 2.439 1.00 95.62 99 THR A C 1
ATOM 801 O O . THR A 1 99 ? 10.448 -3.386 1.303 1.00 95.62 99 THR A O 1
ATOM 804 N N . ARG A 1 100 ? 10.411 -2.693 3.439 1.00 96.75 100 ARG A N 1
ATOM 805 C CA . ARG A 1 100 ? 11.494 -1.717 3.273 1.00 96.75 100 ARG A CA 1
ATOM 806 C C . ARG A 1 100 ? 12.834 -2.387 2.976 1.00 96.75 100 ARG A C 1
ATOM 808 O O . ARG A 1 100 ? 13.543 -1.943 2.078 1.00 96.75 100 ARG A O 1
ATOM 815 N N . GLU A 1 101 ? 13.166 -3.460 3.687 1.00 97.44 101 GLU A N 1
ATOM 816 C CA . GLU A 1 101 ? 14.387 -4.231 3.430 1.00 97.44 101 GLU A CA 1
ATOM 817 C C . GLU A 1 101 ? 14.381 -4.840 2.019 1.00 97.44 101 GLU A C 1
ATOM 819 O O . GLU A 1 101 ? 15.381 -4.766 1.298 1.00 97.44 101 GLU A O 1
ATOM 824 N N . LEU A 1 102 ? 13.233 -5.382 1.595 1.00 97.06 102 LEU A N 1
ATOM 825 C CA . LEU A 1 102 ? 13.026 -5.889 0.241 1.00 97.06 102 LEU A CA 1
ATOM 826 C C . LEU A 1 102 ? 13.259 -4.798 -0.811 1.00 97.06 102 LEU A C 1
ATOM 828 O O . LEU A 1 102 ? 13.996 -5.029 -1.769 1.00 97.06 102 LEU A O 1
ATOM 832 N N . LEU A 1 103 ? 12.673 -3.613 -0.621 1.00 96.88 103 LEU A N 1
ATOM 833 C CA . LEU A 1 103 ? 12.888 -2.462 -1.497 1.00 96.88 103 LEU A CA 1
ATOM 834 C C . LEU A 1 103 ? 14.375 -2.107 -1.592 1.00 96.88 103 LEU A C 1
ATOM 836 O O . LEU A 1 103 ? 14.913 -2.016 -2.695 1.00 96.88 103 LEU A O 1
ATOM 840 N N . ASP A 1 104 ? 15.043 -1.929 -0.452 1.00 97.38 104 ASP A N 1
ATOM 841 C CA . ASP A 1 104 ? 16.451 -1.529 -0.408 1.00 97.38 104 ASP A CA 1
ATOM 842 C C . ASP A 1 104 ? 17.354 -2.562 -1.101 1.00 97.38 104 ASP A C 1
ATOM 844 O O . ASP A 1 104 ? 18.330 -2.195 -1.764 1.00 97.38 104 ASP A O 1
ATOM 848 N N . ARG A 1 105 ? 17.034 -3.855 -0.973 1.00 97.81 105 ARG A N 1
ATOM 849 C CA . ARG A 1 105 ? 17.713 -4.939 -1.691 1.00 97.81 105 ARG A CA 1
ATOM 850 C C . ARG A 1 105 ? 17.472 -4.846 -3.198 1.00 97.81 105 ARG A C 1
ATOM 852 O O . ARG A 1 105 ? 18.439 -4.772 -3.952 1.00 97.81 105 ARG A O 1
ATOM 859 N N . LEU A 1 106 ? 16.212 -4.801 -3.632 1.00 96.81 106 LEU A N 1
ATOM 860 C CA . LEU A 1 106 ? 15.858 -4.765 -5.053 1.00 96.81 106 LEU A CA 1
ATOM 861 C C . LEU A 1 106 ? 16.426 -3.527 -5.753 1.00 96.81 106 LEU A C 1
ATOM 863 O O . LEU A 1 106 ? 16.923 -3.639 -6.868 1.00 96.81 106 LEU A O 1
ATOM 867 N N . VAL A 1 107 ? 16.426 -2.360 -5.097 1.00 95.38 107 VAL A N 1
ATOM 868 C CA . VAL A 1 107 ? 17.030 -1.128 -5.633 1.00 95.38 107 VAL A CA 1
ATOM 869 C C . VAL A 1 107 ? 18.538 -1.284 -5.847 1.00 95.38 107 VAL A C 1
ATOM 871 O O . VAL A 1 107 ? 19.056 -0.819 -6.862 1.00 95.38 107 VAL A O 1
ATOM 874 N N . LYS A 1 108 ? 19.254 -1.953 -4.932 1.00 95.50 108 LYS A N 1
ATOM 875 C CA . LYS A 1 108 ? 20.693 -2.243 -5.091 1.00 95.50 108 LYS A CA 1
ATOM 876 C C . LYS A 1 108 ? 20.971 -3.237 -6.219 1.00 95.50 108 LYS A C 1
ATOM 878 O O . LYS A 1 108 ? 22.031 -3.165 -6.833 1.00 95.50 108 LYS A O 1
ATOM 883 N N . GLU A 1 109 ? 20.041 -4.152 -6.469 1.00 95.00 109 GLU A N 1
ATOM 884 C CA . GLU A 1 109 ? 20.135 -5.172 -7.517 1.00 95.00 109 GLU A CA 1
ATOM 885 C C . GLU A 1 109 ? 19.776 -4.636 -8.915 1.00 95.00 109 GLU A C 1
ATOM 887 O O . GLU A 1 109 ? 20.010 -5.335 -9.899 1.00 95.00 109 GLU A O 1
ATOM 892 N N . ILE A 1 110 ? 19.262 -3.401 -9.041 1.00 92.88 110 ILE A N 1
ATOM 893 C CA . ILE A 1 110 ? 18.948 -2.802 -10.347 1.00 92.88 110 ILE A CA 1
ATOM 894 C C . ILE A 1 110 ? 20.212 -2.742 -11.211 1.00 92.88 110 ILE A C 1
ATOM 896 O O . ILE A 1 110 ? 21.118 -1.931 -11.000 1.00 92.88 110 ILE A O 1
ATOM 900 N N . THR A 1 111 ? 20.232 -3.558 -12.260 1.00 89.62 111 THR A N 1
ATOM 901 C CA . THR A 1 111 ? 21.245 -3.481 -13.309 1.00 89.62 111 THR A CA 1
ATOM 902 C C . THR A 1 111 ? 20.822 -2.478 -14.380 1.00 89.62 111 THR A C 1
ATOM 904 O O . THR A 1 111 ? 19.672 -2.527 -14.828 1.00 89.62 111 THR A O 1
ATOM 907 N N . PRO A 1 112 ? 21.722 -1.595 -14.853 1.00 85.12 112 PRO A N 1
ATOM 908 C CA . PRO A 1 112 ? 21.425 -0.729 -15.986 1.00 85.12 112 PRO A CA 1
ATOM 909 C C . PRO A 1 112 ? 20.994 -1.549 -17.211 1.00 85.12 112 PRO A C 1
ATOM 911 O O . PRO A 1 112 ? 21.612 -2.581 -17.496 1.00 85.12 112 PRO A O 1
ATOM 914 N N . PRO A 1 113 ? 19.978 -1.100 -17.965 1.00 88.88 113 PRO A N 1
ATOM 915 C CA . PRO A 1 113 ? 19.546 -1.812 -19.155 1.00 88.88 113 PRO A CA 1
ATOM 916 C C . PRO A 1 113 ? 20.668 -1.832 -20.199 1.00 88.88 113 PRO A C 1
ATOM 918 O O . PRO A 1 113 ? 21.436 -0.877 -20.348 1.00 88.88 113 PRO A O 1
ATOM 921 N N . LYS A 1 114 ? 20.743 -2.917 -20.974 1.00 90.62 114 LYS A N 1
ATOM 922 C CA . LYS A 1 114 ? 21.665 -3.006 -22.112 1.00 90.62 114 LYS A CA 1
ATOM 923 C C . LYS A 1 114 ? 21.394 -1.859 -23.089 1.00 90.62 114 LYS A C 1
ATOM 925 O O . LYS A 1 114 ? 20.265 -1.704 -23.543 1.00 90.62 114 LYS A O 1
ATOM 930 N N . ILE A 1 115 ? 22.429 -1.109 -23.466 1.00 93.00 115 ILE A N 1
ATOM 931 C CA . ILE A 1 115 ? 22.287 0.019 -24.394 1.00 93.00 115 ILE A CA 1
ATOM 932 C C . ILE A 1 115 ? 22.026 -0.477 -25.820 1.00 93.00 115 ILE A C 1
ATOM 934 O O . ILE A 1 115 ? 22.850 -1.173 -26.419 1.00 93.00 115 ILE A O 1
ATOM 938 N N . LEU A 1 116 ? 20.881 -0.084 -26.375 1.00 94.19 116 LEU A N 1
ATOM 939 C CA . LEU A 1 116 ? 20.523 -0.238 -27.782 1.00 94.19 116 LEU A CA 1
ATOM 940 C C . LEU A 1 116 ? 20.652 1.107 -28.508 1.00 94.19 116 LEU A C 1
ATOM 942 O O . LEU A 1 116 ? 20.493 2.175 -27.920 1.00 94.19 116 LEU A O 1
ATOM 946 N N . LYS A 1 117 ? 20.910 1.071 -29.819 1.00 95.75 117 LYS A N 1
ATOM 947 C CA . LYS A 1 117 ? 20.825 2.283 -30.651 1.00 95.75 117 LYS A CA 1
ATOM 948 C C . LYS A 1 117 ? 19.377 2.789 -30.662 1.00 95.75 117 LYS A C 1
ATOM 950 O O . LYS A 1 117 ? 18.463 1.972 -30.736 1.00 95.75 117 LYS A O 1
ATOM 955 N N . ARG A 1 118 ? 19.166 4.113 -30.682 1.00 94.12 118 ARG A N 1
ATOM 956 C CA . ARG A 1 118 ? 17.825 4.742 -30.640 1.00 94.12 118 ARG A CA 1
ATOM 957 C C . ARG A 1 118 ? 16.835 4.125 -31.634 1.00 94.12 118 ARG A C 1
ATOM 959 O O . ARG A 1 118 ? 15.753 3.727 -31.230 1.00 94.12 118 ARG A O 1
ATOM 966 N N . GLY A 1 119 ? 17.221 3.977 -32.905 1.00 95.56 119 GLY A N 1
ATOM 967 C CA . GLY A 1 119 ? 16.344 3.390 -33.929 1.00 95.56 119 GLY A CA 1
ATOM 968 C C . GLY A 1 119 ? 15.953 1.933 -33.652 1.00 95.56 119 GLY A C 1
ATOM 969 O O . GLY A 1 119 ? 14.821 1.540 -33.911 1.00 95.56 119 GLY A O 1
ATOM 970 N N . GLU A 1 120 ? 16.859 1.149 -33.063 1.00 96.25 120 GLU A N 1
ATOM 971 C CA . GLU A 1 120 ? 16.577 -0.236 -32.677 1.00 96.25 120 GLU A CA 1
ATOM 972 C C . GLU A 1 120 ? 15.645 -0.300 -31.462 1.00 96.25 120 GLU A C 1
ATOM 974 O O . GLU A 1 120 ? 14.705 -1.090 -31.456 1.00 96.25 120 GLU A O 1
ATOM 979 N N . LEU A 1 121 ? 15.866 0.556 -30.457 1.00 96.56 121 LEU A N 1
ATOM 980 C CA . LEU A 1 121 ? 14.979 0.648 -29.297 1.00 96.56 121 LEU A CA 1
ATOM 981 C C . LEU A 1 121 ? 13.568 1.091 -29.710 1.00 96.56 121 LEU A C 1
ATOM 983 O O . LEU A 1 121 ? 12.593 0.464 -29.304 1.00 96.56 121 LEU A O 1
ATOM 987 N N . ARG A 1 122 ? 13.468 2.116 -30.568 1.00 96.00 122 ARG A N 1
ATOM 988 C CA . ARG A 1 122 ? 12.203 2.609 -31.132 1.00 96.00 122 ARG A CA 1
ATOM 989 C C . ARG A 1 122 ? 11.441 1.487 -31.832 1.00 96.00 122 ARG A C 1
ATOM 991 O O . ARG A 1 122 ? 10.278 1.252 -31.524 1.00 96.00 122 ARG A O 1
ATOM 998 N N . ARG A 1 123 ? 12.108 0.758 -32.733 1.00 95.31 123 ARG A N 1
ATOM 999 C CA . ARG A 1 123 ? 11.505 -0.360 -33.472 1.00 95.31 123 ARG A CA 1
ATOM 1000 C C . ARG A 1 123 ? 10.955 -1.436 -32.531 1.00 95.31 123 ARG A C 1
ATOM 1002 O O . ARG A 1 123 ? 9.796 -1.813 -32.658 1.00 95.31 123 ARG A O 1
ATOM 1009 N N . ARG A 1 124 ? 11.753 -1.888 -31.557 1.00 95.69 124 ARG A N 1
ATOM 1010 C CA . ARG A 1 124 ? 11.328 -2.927 -30.601 1.00 95.69 124 ARG A CA 1
ATOM 1011 C C . ARG A 1 124 ? 10.183 -2.479 -29.696 1.00 95.69 124 ARG A C 1
ATOM 1013 O O . ARG A 1 124 ? 9.293 -3.274 -29.409 1.00 95.69 124 ARG A O 1
ATOM 1020 N N . ALA A 1 125 ? 10.189 -1.219 -29.267 1.00 93.06 125 ALA A N 1
ATOM 1021 C CA . ALA A 1 125 ? 9.121 -0.659 -28.449 1.00 93.06 125 ALA A CA 1
ATOM 1022 C C . ALA A 1 125 ? 7.782 -0.625 -29.200 1.00 93.06 125 ALA A C 1
ATOM 1024 O O . ALA A 1 125 ? 6.753 -1.002 -28.641 1.00 93.06 125 ALA A O 1
ATOM 1025 N N . LEU A 1 126 ? 7.806 -0.239 -30.479 1.00 92.25 126 LEU A N 1
ATOM 1026 C CA . LEU A 1 126 ? 6.630 -0.247 -31.350 1.00 92.25 126 LEU A CA 1
ATOM 1027 C C . LEU A 1 126 ? 6.112 -1.671 -31.594 1.00 92.25 126 LEU A C 1
ATOM 1029 O O . LEU A 1 126 ? 4.915 -1.915 -31.460 1.00 92.25 126 LEU A O 1
ATOM 1033 N N . GLU A 1 127 ? 7.005 -2.624 -31.875 1.00 91.44 127 GLU A N 1
ATOM 1034 C CA . GLU A 1 127 ? 6.656 -4.043 -32.047 1.00 91.44 127 GLU A CA 1
ATOM 1035 C C . GLU A 1 127 ? 6.024 -4.638 -30.779 1.00 91.44 127 GLU A C 1
ATOM 1037 O O . GLU A 1 127 ? 4.982 -5.291 -30.854 1.00 91.44 127 GLU A O 1
ATOM 1042 N N . SER A 1 128 ? 6.612 -4.371 -29.608 1.00 88.50 128 SER A N 1
ATOM 1043 C CA . SER A 1 128 ? 6.075 -4.799 -28.309 1.00 88.50 128 SER A CA 1
ATOM 1044 C C . SER A 1 128 ? 4.700 -4.179 -28.037 1.00 88.50 128 SER A C 1
ATOM 1046 O O . SER A 1 128 ? 3.755 -4.883 -27.669 1.00 88.50 128 SER A O 1
ATOM 1048 N N . ARG A 1 129 ? 4.531 -2.876 -28.305 1.00 88.44 129 ARG A N 1
ATOM 1049 C CA . ARG A 1 129 ? 3.242 -2.194 -28.148 1.00 88.44 129 ARG A CA 1
ATOM 1050 C C . ARG A 1 129 ? 2.173 -2.755 -29.085 1.00 88.44 129 ARG A C 1
ATOM 1052 O O . ARG A 1 129 ? 1.045 -2.970 -28.641 1.00 88.44 129 ARG A O 1
ATOM 1059 N N . HIS A 1 130 ? 2.519 -2.996 -30.348 1.00 87.06 130 HIS A N 1
ATOM 1060 C CA . HIS A 1 130 ? 1.630 -3.610 -31.331 1.00 87.06 130 HIS A CA 1
ATOM 1061 C C . HIS A 1 130 ? 1.211 -5.022 -30.897 1.00 87.06 130 HIS A C 1
ATOM 1063 O O . HIS A 1 130 ? 0.021 -5.333 -30.891 1.00 87.06 130 HIS A O 1
ATOM 1069 N N . ALA A 1 131 ? 2.155 -5.854 -30.439 1.00 84.69 131 ALA A N 1
ATOM 1070 C CA . ALA A 1 131 ? 1.851 -7.187 -29.917 1.00 84.69 131 ALA A CA 1
ATOM 1071 C C . ALA A 1 131 ? 0.883 -7.136 -28.720 1.00 84.69 131 ALA A C 1
ATOM 1073 O O . ALA A 1 131 ? -0.077 -7.907 -28.658 1.00 84.69 131 ALA A O 1
ATOM 1074 N N . TRP A 1 132 ? 1.084 -6.186 -27.802 1.00 83.25 132 TRP A N 1
ATOM 1075 C CA . TRP A 1 132 ? 0.187 -5.976 -26.666 1.00 83.25 132 TRP A CA 1
ATOM 1076 C C . TRP A 1 132 ? -1.214 -5.503 -27.091 1.00 83.25 132 TRP A C 1
ATOM 1078 O O . TRP A 1 132 ? -2.213 -5.990 -26.557 1.00 83.25 132 TRP A O 1
ATOM 1088 N N . ALA A 1 133 ? -1.311 -4.587 -28.061 1.00 83.12 133 ALA A N 1
ATOM 1089 C CA . ALA A 1 133 ? -2.587 -4.102 -28.592 1.00 83.12 133 ALA A CA 1
ATOM 1090 C C . ALA A 1 133 ? -3.379 -5.222 -29.289 1.00 83.12 133 ALA A C 1
ATOM 1092 O O . ALA A 1 133 ? -4.572 -5.391 -29.022 1.00 83.12 133 ALA A O 1
ATOM 1093 N N . ALA A 1 134 ? -2.695 -6.042 -30.094 1.00 83.38 134 ALA A N 1
ATOM 1094 C CA . ALA A 1 134 ? -3.269 -7.222 -30.732 1.00 83.38 134 ALA A CA 1
ATOM 1095 C C . ALA A 1 134 ? -3.771 -8.241 -29.696 1.00 83.38 134 ALA A C 1
ATOM 1097 O O . ALA A 1 134 ? -4.900 -8.719 -29.800 1.00 83.38 134 ALA A O 1
ATOM 1098 N N . TYR A 1 135 ? -2.983 -8.517 -28.648 1.00 80.62 135 TYR A N 1
ATOM 1099 C CA . TYR A 1 135 ? -3.393 -9.388 -27.540 1.00 80.62 135 TYR A CA 1
ATOM 1100 C C . TYR A 1 135 ? -4.644 -8.872 -26.810 1.00 80.62 135 TYR A C 1
ATOM 1102 O O . TYR A 1 135 ? -5.519 -9.654 -26.440 1.00 80.62 135 TYR A O 1
ATOM 1110 N N . LYS A 1 136 ? -4.756 -7.554 -26.611 1.00 79.44 136 LYS A N 1
ATOM 1111 C CA . LYS A 1 136 ? -5.915 -6.918 -25.964 1.00 79.44 136 LYS A CA 1
ATOM 1112 C C . LYS A 1 136 ? -7.127 -6.747 -26.883 1.00 79.44 136 LYS A C 1
ATOM 1114 O O . LYS A 1 136 ? -8.164 -6.291 -26.406 1.00 79.44 136 LYS A O 1
ATOM 1119 N N . GLY A 1 137 ? -7.017 -7.116 -28.159 1.00 76.81 137 GLY A N 1
ATOM 1120 C CA . GLY A 1 137 ? -8.095 -6.980 -29.133 1.00 76.81 137 GLY A CA 1
ATOM 1121 C C . GLY A 1 137 ? -8.474 -5.526 -29.409 1.00 76.81 137 GLY A C 1
ATOM 1122 O O . GLY A 1 137 ? -9.644 -5.267 -29.668 1.00 76.81 137 GLY A O 1
ATOM 1123 N N . ALA A 1 138 ? -7.521 -4.589 -29.310 1.00 70.31 138 ALA A N 1
ATOM 1124 C CA . ALA A 1 138 ? -7.720 -3.172 -29.615 1.00 70.31 138 ALA A CA 1
ATOM 1125 C C . ALA A 1 138 ? -7.439 -2.926 -31.114 1.00 70.31 138 ALA A C 1
ATOM 1127 O O . ALA A 1 138 ? -6.271 -2.922 -31.500 1.00 70.31 138 ALA A O 1
ATOM 1128 N N . PRO A 1 139 ? -8.464 -2.750 -31.974 1.00 53.38 139 PRO A N 1
ATOM 1129 C CA . PRO A 1 139 ? -8.297 -2.829 -33.425 1.00 53.38 139 PRO A CA 1
ATOM 1130 C C . PRO A 1 139 ? -8.201 -1.470 -34.140 1.00 53.38 139 PRO A C 1
ATOM 1132 O O . PRO A 1 139 ? -8.150 -1.461 -35.364 1.00 53.38 139 PRO A O 1
ATOM 1135 N N . TYR A 1 140 ? -8.239 -0.338 -33.424 1.00 52.28 140 TYR A N 1
ATOM 1136 C CA . TYR A 1 140 ? -8.514 0.964 -34.053 1.00 52.28 140 TYR A CA 1
ATOM 1137 C C . TYR A 1 140 ? -7.286 1.820 -34.389 1.00 52.28 140 TYR A C 1
ATOM 1139 O O . TYR A 1 140 ? -7.347 2.519 -35.392 1.00 52.28 140 TYR A O 1
ATOM 1147 N N . ASP A 1 141 ? -6.172 1.699 -33.659 1.00 62.34 141 ASP A N 1
ATOM 1148 C CA . ASP A 1 141 ? -4.940 2.447 -33.947 1.00 62.34 141 ASP A CA 1
ATOM 1149 C C . ASP A 1 141 ? -3.752 1.486 -33.999 1.00 62.34 141 ASP A C 1
ATOM 1151 O O . ASP A 1 141 ? -3.447 0.830 -33.000 1.00 62.34 141 ASP A O 1
ATOM 1155 N N . ASP A 1 142 ? -3.090 1.387 -35.155 1.00 72.81 142 ASP A N 1
ATOM 1156 C CA . ASP A 1 142 ? -1.866 0.601 -35.308 1.00 72.81 142 ASP A CA 1
ATOM 1157 C C . ASP A 1 142 ? -0.698 1.364 -34.666 1.00 72.81 142 ASP A C 1
ATOM 1159 O O . ASP A 1 142 ? -0.280 2.392 -35.211 1.00 72.81 142 ASP A O 1
ATOM 1163 N N . PRO A 1 143 ? -0.116 0.882 -33.549 1.00 76.62 143 PRO A N 1
ATOM 1164 C CA . PRO A 1 143 ? 1.031 1.532 -32.928 1.00 76.62 143 PRO A CA 1
ATOM 1165 C C . PRO A 1 143 ? 2.208 1.713 -33.890 1.00 76.62 143 PRO A C 1
ATOM 1167 O O . PRO A 1 143 ? 2.978 2.650 -33.711 1.00 76.62 143 PRO A O 1
ATOM 1170 N N . LEU A 1 144 ? 2.339 0.870 -34.923 1.00 77.56 144 LEU A N 1
ATOM 1171 C CA . LEU A 1 144 ? 3.384 0.989 -35.946 1.00 77.56 144 LEU A CA 1
ATOM 1172 C C . LEU A 1 144 ? 3.216 2.229 -36.838 1.00 77.56 144 LEU A C 1
ATOM 1174 O O . LEU A 1 144 ? 4.198 2.681 -37.426 1.00 77.56 144 LEU A O 1
ATOM 1178 N N . SER A 1 145 ? 2.002 2.777 -36.926 1.00 76.81 145 SER A N 1
ATOM 1179 C CA . SER A 1 145 ? 1.684 4.001 -37.671 1.00 76.81 145 SER A CA 1
ATOM 1180 C C . SER A 1 145 ? 1.750 5.280 -36.830 1.00 76.81 145 SER A C 1
ATOM 1182 O O . SER A 1 145 ? 1.544 6.363 -37.369 1.00 76.81 145 SER A O 1
ATOM 1184 N N . CYS A 1 146 ? 2.052 5.176 -35.530 1.00 79.75 146 CYS A N 1
ATOM 1185 C CA . CYS A 1 146 ? 2.174 6.332 -34.647 1.00 79.75 146 CYS A CA 1
ATOM 1186 C C . CYS A 1 146 ? 3.376 7.203 -35.051 1.00 79.75 146 CYS A C 1
ATOM 1188 O O . CYS A 1 146 ? 4.492 6.699 -35.223 1.00 79.75 146 CYS A O 1
ATOM 1190 N N . ASP A 1 147 ? 3.137 8.506 -35.182 1.00 84.62 147 ASP A N 1
ATOM 1191 C CA . ASP A 1 147 ? 4.126 9.548 -35.477 1.00 84.62 147 ASP A CA 1
ATOM 1192 C C . ASP A 1 147 ? 4.332 10.537 -34.314 1.00 84.62 147 ASP A C 1
ATOM 1194 O O . ASP A 1 147 ? 5.265 11.338 -34.353 1.00 84.62 147 ASP A O 1
ATOM 1198 N N . ASP A 1 148 ? 3.521 10.439 -33.257 1.00 85.69 148 ASP A N 1
ATOM 1199 C CA . ASP A 1 148 ? 3.692 11.190 -32.014 1.00 85.69 148 ASP A CA 1
ATOM 1200 C C . ASP A 1 148 ? 4.921 10.691 -31.236 1.00 85.69 148 ASP A C 1
ATOM 1202 O O . ASP A 1 148 ? 4.863 9.714 -30.480 1.00 85.69 148 ASP A O 1
ATOM 1206 N N . GLU A 1 149 ? 6.056 11.366 -31.431 1.00 86.44 149 GLU A N 1
ATOM 1207 C CA . GLU A 1 149 ? 7.329 10.992 -30.810 1.00 86.44 149 GLU A CA 1
ATOM 1208 C C . GLU A 1 149 ? 7.256 10.967 -29.275 1.00 86.44 149 GLU A C 1
ATOM 1210 O O . GLU A 1 149 ? 7.908 10.115 -28.674 1.00 86.44 149 GLU A O 1
ATOM 1215 N N . GLU A 1 150 ? 6.412 11.778 -28.628 1.00 81.31 150 GLU A N 1
ATOM 1216 C CA . GLU A 1 150 ? 6.250 11.739 -27.167 1.00 81.31 150 GLU A CA 1
ATOM 1217 C C . GLU A 1 150 ? 5.620 10.411 -26.706 1.00 81.31 150 GLU A C 1
ATOM 1219 O O . GLU A 1 150 ? 6.103 9.729 -25.788 1.00 81.31 150 GLU A O 1
ATOM 1224 N N . THR A 1 151 ? 4.556 9.980 -27.390 1.00 84.88 151 THR A N 1
ATOM 1225 C CA . THR A 1 151 ? 3.936 8.672 -27.153 1.00 84.88 151 THR A CA 1
ATOM 1226 C C . THR A 1 151 ? 4.908 7.529 -27.422 1.00 84.88 151 THR A C 1
ATOM 1228 O O . THR A 1 151 ? 4.928 6.551 -26.660 1.00 84.88 151 THR A O 1
ATOM 1231 N N . ILE A 1 152 ? 5.725 7.647 -28.467 1.00 89.88 152 ILE A N 1
ATOM 1232 C CA . ILE A 1 152 ? 6.714 6.633 -28.839 1.00 89.88 152 ILE A CA 1
ATOM 1233 C C . ILE A 1 152 ? 7.828 6.550 -27.796 1.00 89.88 152 ILE A C 1
ATOM 1235 O O . ILE A 1 152 ? 8.165 5.447 -27.363 1.00 89.88 152 ILE A O 1
ATOM 1239 N N . GLU A 1 153 ? 8.367 7.675 -27.330 1.00 88.69 153 GLU A N 1
ATOM 1240 C CA . GLU A 1 153 ? 9.392 7.716 -26.283 1.00 88.69 153 GLU A CA 1
ATOM 1241 C C . GLU A 1 153 ? 8.874 7.121 -24.967 1.00 88.69 153 GLU A C 1
ATOM 1243 O O . GLU A 1 153 ? 9.568 6.334 -24.316 1.00 88.69 153 GLU A O 1
ATOM 1248 N N . ARG A 1 154 ? 7.603 7.354 -24.622 1.00 87.19 154 ARG A N 1
ATOM 1249 C CA . ARG A 1 154 ? 6.946 6.660 -23.502 1.00 87.19 154 ARG A CA 1
ATOM 1250 C C . ARG A 1 154 ? 6.878 5.148 -23.716 1.00 87.19 154 ARG A C 1
ATOM 1252 O O . ARG A 1 154 ? 7.099 4.379 -22.776 1.00 87.19 154 ARG A O 1
ATOM 1259 N N . TRP A 1 155 ? 6.539 4.690 -24.920 1.00 90.62 155 TRP A N 1
ATOM 1260 C CA . TRP A 1 155 ? 6.552 3.258 -25.226 1.00 90.62 155 TRP A CA 1
ATOM 1261 C C . TRP A 1 155 ? 7.962 2.680 -25.164 1.00 90.62 155 TRP A C 1
ATOM 1263 O O . TRP A 1 155 ? 8.120 1.559 -24.689 1.00 90.62 155 TRP A O 1
ATOM 1273 N N . MET A 1 156 ? 8.986 3.446 -25.545 1.00 93.94 156 MET A N 1
ATOM 1274 C CA . MET A 1 156 ? 10.385 3.060 -25.376 1.00 93.94 156 MET A CA 1
ATOM 1275 C C . MET A 1 156 ? 10.740 2.887 -23.898 1.00 93.94 156 MET A C 1
ATOM 1277 O O . MET A 1 156 ? 11.290 1.849 -23.540 1.00 93.94 156 MET A O 1
ATOM 1281 N N . VAL A 1 157 ? 10.368 3.826 -23.022 1.00 91.00 157 VAL A N 1
ATOM 1282 C CA . VAL A 1 157 ? 10.572 3.689 -21.565 1.00 91.00 157 VAL A CA 1
ATOM 1283 C C . VAL A 1 157 ? 9.862 2.448 -21.017 1.00 91.00 157 VAL A C 1
ATOM 1285 O O . VAL A 1 157 ? 10.465 1.669 -20.277 1.00 91.00 157 VAL A O 1
ATOM 1288 N N . ASN A 1 158 ? 8.603 2.223 -21.404 1.00 88.88 158 ASN A N 1
ATOM 1289 C CA . ASN A 1 158 ? 7.857 1.035 -20.986 1.00 88.88 158 ASN A CA 1
ATOM 1290 C C . ASN A 1 158 ? 8.505 -0.258 -21.488 1.00 88.88 158 ASN A C 1
ATOM 1292 O O . ASN A 1 158 ? 8.620 -1.203 -20.715 1.00 88.88 158 ASN A O 1
ATOM 1296 N N . TYR A 1 159 ? 8.957 -0.294 -22.741 1.00 93.50 159 TYR A N 1
ATOM 1297 C CA . TYR A 1 159 ? 9.664 -1.444 -23.292 1.00 93.50 159 TYR A CA 1
ATOM 1298 C C . TYR A 1 159 ? 10.935 -1.742 -22.497 1.00 93.50 159 TYR A C 1
ATOM 1300 O O . TYR A 1 159 ? 11.141 -2.876 -22.078 1.00 93.50 159 TYR A O 1
ATOM 1308 N N . VAL A 1 160 ? 11.765 -0.731 -22.212 1.00 94.25 160 VAL A N 1
ATOM 1309 C CA . VAL A 1 160 ? 12.976 -0.940 -21.404 1.00 94.25 160 VAL A CA 1
ATOM 1310 C C . VAL A 1 160 ? 12.615 -1.490 -20.025 1.00 94.25 160 VAL A C 1
ATOM 1312 O O . VAL A 1 160 ? 13.231 -2.452 -19.575 1.00 94.25 160 VAL A O 1
ATOM 1315 N N . ARG A 1 161 ? 11.600 -0.918 -19.369 1.00 91.12 161 ARG A N 1
ATOM 1316 C CA . ARG A 1 161 ? 11.183 -1.346 -18.033 1.00 91.12 161 ARG A CA 1
ATOM 1317 C C . ARG A 1 161 ? 10.669 -2.789 -18.012 1.00 91.12 161 ARG A C 1
ATOM 1319 O O . ARG A 1 161 ? 11.098 -3.543 -17.154 1.00 91.12 161 ARG A O 1
ATOM 1326 N N . HIS A 1 162 ? 9.754 -3.148 -18.907 1.00 88.44 162 HIS A N 1
ATOM 1327 C CA . HIS A 1 162 ? 9.053 -4.437 -18.862 1.00 88.44 162 HIS A CA 1
ATOM 1328 C C . HIS A 1 162 ? 9.809 -5.574 -19.560 1.00 88.44 162 HIS A C 1
ATOM 1330 O O . HIS A 1 162 ? 9.735 -6.714 -19.123 1.00 88.44 162 HIS A O 1
ATOM 1336 N N . GLU A 1 163 ? 10.546 -5.278 -20.632 1.00 90.31 163 GLU A N 1
ATOM 1337 C CA . GLU A 1 163 ? 11.134 -6.308 -21.504 1.00 90.31 163 GLU A CA 1
ATOM 1338 C C . GLU A 1 163 ? 12.653 -6.427 -21.352 1.00 90.31 163 GLU A C 1
ATOM 1340 O O . GLU A 1 163 ? 13.243 -7.442 -21.722 1.00 90.31 163 GLU A O 1
ATOM 1345 N N . MET A 1 164 ? 13.320 -5.377 -20.864 1.00 93.19 164 MET A N 1
ATOM 1346 C CA . MET A 1 164 ? 14.785 -5.347 -20.744 1.00 93.19 164 MET A CA 1
ATOM 1347 C C . MET A 1 164 ? 15.281 -5.365 -19.298 1.00 93.19 164 MET A C 1
ATOM 1349 O O . MET A 1 164 ? 16.494 -5.391 -19.081 1.00 93.19 164 MET A O 1
ATOM 1353 N N . MET A 1 165 ? 14.372 -5.314 -18.329 1.00 91.69 165 MET A N 1
ATOM 1354 C CA . MET A 1 165 ? 14.669 -5.309 -16.902 1.00 91.69 165 MET A CA 1
ATOM 1355 C C . MET A 1 165 ? 13.704 -6.253 -16.187 1.00 91.69 165 MET A C 1
ATOM 1357 O O . MET A 1 165 ? 12.587 -6.464 -16.648 1.00 91.69 165 MET A O 1
ATOM 1361 N N . ASP A 1 166 ? 14.098 -6.759 -15.020 1.00 88.56 166 ASP A N 1
ATOM 1362 C CA . ASP A 1 166 ? 13.272 -7.665 -14.208 1.00 88.56 166 ASP A CA 1
ATOM 1363 C C . ASP A 1 166 ? 12.159 -6.926 -13.432 1.00 88.56 166 ASP A C 1
ATOM 1365 O O . ASP A 1 166 ? 11.812 -7.295 -12.311 1.00 88.56 166 ASP A O 1
ATOM 1369 N N . TYR A 1 167 ? 11.609 -5.845 -14.002 1.00 88.31 167 TYR A N 1
ATOM 1370 C CA . TYR A 1 167 ? 10.683 -4.945 -13.311 1.00 88.31 167 TYR A CA 1
ATOM 1371 C C . TYR A 1 167 ? 9.431 -5.663 -12.814 1.00 88.31 167 TYR A C 1
ATOM 1373 O O . TYR A 1 167 ? 9.080 -5.519 -11.646 1.00 88.31 167 TYR A O 1
ATOM 1381 N N . ASP A 1 168 ? 8.770 -6.438 -13.677 1.00 86.88 168 ASP A N 1
ATOM 1382 C CA . ASP A 1 168 ? 7.514 -7.100 -13.318 1.00 86.88 168 ASP A CA 1
ATOM 1383 C C . ASP A 1 168 ? 7.743 -8.151 -12.224 1.00 86.88 168 ASP A C 1
ATOM 1385 O O . ASP A 1 168 ? 7.049 -8.143 -11.209 1.00 86.88 168 ASP A O 1
ATOM 1389 N N . ALA A 1 169 ? 8.800 -8.958 -12.352 1.00 88.62 169 ALA A N 1
ATOM 1390 C CA . ALA A 1 169 ? 9.183 -9.948 -11.344 1.00 88.62 169 ALA A CA 1
ATOM 1391 C C . ALA A 1 169 ? 9.593 -9.314 -10.001 1.00 88.62 169 ALA A C 1
ATOM 1393 O O . ALA A 1 169 ? 9.384 -9.899 -8.937 1.00 88.62 169 ALA A O 1
ATOM 1394 N N . ALA A 1 170 ? 10.195 -8.123 -10.019 1.00 91.38 170 ALA A N 1
ATOM 1395 C CA . ALA A 1 170 ? 10.521 -7.379 -8.807 1.00 91.38 170 ALA A CA 1
ATOM 1396 C C . ALA A 1 170 ? 9.271 -6.774 -8.153 1.00 91.38 170 ALA A C 1
ATOM 1398 O O . ALA A 1 170 ? 9.114 -6.860 -6.937 1.00 91.38 170 ALA A O 1
ATOM 1399 N N . VAL A 1 171 ? 8.356 -6.204 -8.944 1.00 88.00 171 VAL A N 1
ATOM 1400 C CA . VAL A 1 171 ? 7.104 -5.626 -8.433 1.00 88.00 171 VAL A CA 1
ATOM 1401 C C . VAL A 1 171 ? 6.185 -6.695 -7.846 1.00 88.00 171 VAL A C 1
ATOM 1403 O O . VAL A 1 171 ? 5.557 -6.451 -6.817 1.00 88.00 171 VAL A O 1
ATOM 1406 N N . GLU A 1 172 ? 6.146 -7.886 -8.444 1.00 86.94 172 GLU A N 1
ATOM 1407 C CA . GLU A 1 172 ? 5.378 -9.025 -7.933 1.00 86.94 172 GLU A CA 1
ATOM 1408 C C . GLU A 1 172 ? 5.841 -9.506 -6.552 1.00 86.94 172 GLU A C 1
ATOM 1410 O O . GLU A 1 172 ? 5.073 -10.178 -5.882 1.00 86.94 172 GLU A O 1
ATOM 1415 N N . GLN A 1 173 ? 7.044 -9.151 -6.084 1.00 91.88 173 GLN A N 1
ATOM 1416 C CA . GLN A 1 173 ? 7.511 -9.533 -4.744 1.00 91.88 173 GLN A CA 1
ATOM 1417 C C . GLN A 1 173 ? 6.915 -8.671 -3.621 1.00 91.88 173 GLN A C 1
ATOM 1419 O O . GLN A 1 173 ? 6.976 -9.067 -2.456 1.00 91.88 173 GLN A O 1
ATOM 1424 N N . PHE A 1 174 ? 6.360 -7.494 -3.931 1.00 88.56 174 PHE A N 1
ATOM 1425 C CA . PHE A 1 174 ? 5.794 -6.606 -2.916 1.00 88.56 174 PHE A CA 1
ATOM 1426 C C . PHE A 1 174 ? 4.384 -7.058 -2.517 1.00 88.56 174 PHE A C 1
ATOM 1428 O O . PHE A 1 174 ? 3.425 -6.942 -3.288 1.00 88.56 174 PHE A O 1
ATOM 1435 N N . HIS A 1 175 ? 4.250 -7.552 -1.284 1.00 84.00 175 HIS A N 1
ATOM 1436 C CA . HIS A 1 175 ? 2.982 -7.983 -0.698 1.00 84.00 175 HIS A CA 1
ATOM 1437 C C . HIS A 1 175 ? 2.851 -7.555 0.766 1.00 84.00 175 HIS A C 1
ATOM 1439 O O . HIS A 1 175 ? 3.827 -7.543 1.509 1.00 84.00 175 HIS A O 1
ATOM 1445 N N . GLY A 1 176 ? 1.620 -7.263 1.191 1.00 84.31 176 GLY A N 1
ATOM 1446 C CA . GLY A 1 176 ? 1.330 -6.834 2.559 1.00 84.31 176 GLY A CA 1
ATOM 1447 C C . GLY A 1 176 ? 1.528 -5.336 2.776 1.00 84.31 176 GLY A C 1
ATOM 1448 O O . GLY A 1 176 ? 1.492 -4.535 1.833 1.00 84.31 176 GLY A O 1
ATOM 1449 N N . GLU A 1 177 ? 1.690 -4.954 4.036 1.00 84.69 177 GLU A N 1
ATOM 1450 C CA . GLU A 1 177 ? 1.703 -3.553 4.441 1.00 84.69 177 GLU A CA 1
ATOM 1451 C C . GLU A 1 177 ? 2.915 -2.780 3.881 1.00 84.69 177 GLU A C 1
ATOM 1453 O O . GLU A 1 177 ? 4.056 -3.231 3.948 1.00 84.69 177 GLU A O 1
ATOM 1458 N N . GLY A 1 178 ? 2.669 -1.591 3.316 1.00 83.12 178 GLY A N 1
ATOM 1459 C CA . GLY A 1 178 ? 3.707 -0.746 2.701 1.00 83.12 178 GLY A CA 1
ATOM 1460 C C . GLY A 1 178 ? 4.092 -1.115 1.260 1.00 83.12 178 GLY A C 1
ATOM 1461 O O . GLY A 1 178 ? 4.906 -0.426 0.643 1.00 83.12 178 GLY A O 1
ATOM 1462 N N . SER A 1 179 ? 3.489 -2.157 0.680 1.00 84.31 179 SER A N 1
ATOM 1463 C CA . SER A 1 179 ? 3.830 -2.640 -0.672 1.00 84.31 179 SER A CA 1
ATOM 1464 C C . SER A 1 179 ? 3.596 -1.617 -1.778 1.00 84.31 179 SER A C 1
ATOM 1466 O O . SER A 1 179 ? 4.358 -1.559 -2.739 1.00 84.31 179 SER A O 1
ATOM 1468 N N . PHE A 1 180 ? 2.538 -0.811 -1.660 1.00 81.12 180 PHE A N 1
ATOM 1469 C CA . PHE A 1 180 ? 2.210 0.200 -2.665 1.00 81.12 180 PHE A CA 1
ATOM 1470 C C . PHE A 1 180 ? 3.315 1.259 -2.778 1.00 81.12 180 PHE A C 1
ATOM 1472 O O . PHE A 1 180 ? 3.782 1.550 -3.882 1.00 81.12 180 PHE A O 1
ATOM 1479 N N . ASP A 1 181 ? 3.772 1.781 -1.638 1.00 84.75 181 ASP A N 1
ATOM 1480 C CA . ASP A 1 181 ? 4.855 2.762 -1.586 1.00 84.75 181 ASP A CA 1
ATOM 1481 C C . ASP A 1 181 ? 6.184 2.164 -2.038 1.00 84.75 181 ASP A C 1
ATOM 1483 O O . ASP A 1 181 ? 6.892 2.777 -2.836 1.00 84.75 181 ASP A O 1
ATOM 1487 N N . ALA A 1 182 ? 6.489 0.932 -1.626 1.00 87.31 182 ALA A N 1
ATOM 1488 C CA . ALA A 1 182 ? 7.703 0.255 -2.062 1.00 87.31 182 ALA A CA 1
ATOM 1489 C C . ALA A 1 182 ? 7.728 0.006 -3.578 1.00 87.31 182 ALA A C 1
ATOM 1491 O O . ALA A 1 182 ? 8.720 0.310 -4.240 1.00 87.31 182 ALA A O 1
ATOM 1492 N N . ALA A 1 183 ? 6.622 -0.456 -4.168 1.00 86.12 183 ALA A N 1
ATOM 1493 C CA . ALA A 1 183 ? 6.521 -0.633 -5.616 1.00 86.12 183 ALA A CA 1
ATOM 1494 C C . ALA A 1 183 ? 6.665 0.699 -6.377 1.00 86.12 183 ALA A C 1
ATOM 1496 O O . ALA A 1 183 ? 7.241 0.736 -7.472 1.00 86.12 183 ALA A O 1
ATOM 1497 N N . ARG A 1 184 ? 6.167 1.804 -5.802 1.00 85.56 184 ARG A N 1
ATOM 1498 C CA . ARG A 1 184 ? 6.359 3.158 -6.335 1.00 85.56 184 ARG A CA 1
ATOM 1499 C C . ARG A 1 184 ? 7.831 3.568 -6.285 1.00 85.56 184 ARG A C 1
ATOM 1501 O O . ARG A 1 184 ? 8.383 3.888 -7.335 1.00 85.56 184 ARG A O 1
ATOM 1508 N N . GLU A 1 185 ? 8.472 3.503 -5.120 1.00 86.94 185 GLU A N 1
ATOM 1509 C CA . GLU A 1 185 ? 9.887 3.868 -4.941 1.00 86.94 185 GLU A CA 1
ATOM 1510 C C . GLU A 1 185 ? 10.822 3.022 -5.824 1.00 86.94 185 GLU A C 1
ATOM 1512 O O . GLU A 1 185 ? 11.752 3.550 -6.443 1.00 86.94 185 GLU A O 1
ATOM 1517 N N . TYR A 1 186 ? 10.552 1.718 -5.945 1.00 89.88 186 TYR A N 1
ATOM 1518 C CA . TYR A 1 186 ? 11.312 0.822 -6.818 1.00 89.88 186 TYR A CA 1
ATOM 1519 C C . TYR A 1 186 ? 11.213 1.249 -8.285 1.00 89.88 186 TYR A C 1
ATOM 1521 O O . TYR A 1 186 ? 12.220 1.366 -8.986 1.00 89.88 186 TYR A O 1
ATOM 1529 N N . ARG A 1 187 ? 10.000 1.546 -8.754 1.00 88.06 187 ARG A N 1
ATOM 1530 C CA . ARG A 1 187 ? 9.780 2.040 -10.114 1.00 88.06 187 ARG A CA 1
ATOM 1531 C C . ARG A 1 187 ? 10.497 3.361 -10.368 1.00 88.06 187 ARG A C 1
ATOM 1533 O O . ARG A 1 187 ? 11.101 3.500 -11.426 1.00 88.06 187 ARG A O 1
ATOM 1540 N N . GLU A 1 188 ? 10.460 4.307 -9.432 1.00 86.06 188 GLU A N 1
ATOM 1541 C CA . GLU A 1 188 ? 11.210 5.559 -9.568 1.00 86.06 188 GLU A CA 1
ATOM 1542 C C . GLU A 1 188 ? 12.716 5.288 -9.729 1.00 86.06 188 GLU A C 1
ATOM 1544 O O . GLU A 1 188 ? 13.379 5.901 -10.567 1.00 86.06 188 GLU A O 1
ATOM 1549 N N . ALA A 1 189 ? 13.268 4.339 -8.964 1.00 87.75 189 ALA A N 1
ATOM 1550 C CA . ALA A 1 189 ? 14.665 3.932 -9.099 1.00 87.75 189 ALA A CA 1
ATOM 1551 C C . ALA A 1 189 ? 14.961 3.314 -10.478 1.00 87.75 189 ALA A C 1
ATOM 1553 O O . ALA A 1 189 ? 15.978 3.647 -11.091 1.00 87.75 189 ALA A O 1
ATOM 1554 N N . VAL A 1 190 ? 14.051 2.489 -11.003 1.00 89.69 190 VAL A N 1
ATOM 1555 C CA . VAL A 1 190 ? 14.143 1.938 -12.363 1.00 89.69 190 VAL A CA 1
ATOM 1556 C C . VAL A 1 190 ? 14.092 3.045 -13.419 1.00 89.69 190 VAL A C 1
ATOM 1558 O O . VAL A 1 190 ? 14.948 3.082 -14.299 1.00 89.69 190 VAL A O 1
ATOM 1561 N N . LEU A 1 191 ? 13.163 3.997 -13.316 1.00 86.62 191 LEU A N 1
ATOM 1562 C CA . LEU A 1 191 ? 13.056 5.125 -14.250 1.00 86.62 191 LEU A CA 1
ATOM 1563 C C . LEU A 1 191 ? 14.316 6.002 -14.238 1.00 86.62 191 LEU A C 1
ATOM 1565 O O . LEU A 1 191 ? 14.797 6.397 -15.301 1.00 86.62 191 LEU A O 1
ATOM 1569 N N . ARG A 1 192 ? 14.918 6.233 -13.063 1.00 87.88 192 ARG A N 1
ATOM 1570 C CA . ARG A 1 192 ? 16.223 6.907 -12.943 1.00 87.88 192 ARG A CA 1
ATOM 1571 C C . ARG A 1 192 ? 17.344 6.122 -13.631 1.00 87.88 192 ARG A C 1
ATOM 1573 O O . ARG A 1 192 ? 18.179 6.720 -14.310 1.00 87.88 192 ARG A O 1
ATOM 1580 N N . ALA A 1 193 ? 17.364 4.794 -13.498 1.00 89.00 193 ALA A N 1
ATOM 1581 C CA . ALA A 1 193 ? 18.335 3.946 -14.190 1.00 89.00 193 ALA A CA 1
ATOM 1582 C C . ALA A 1 193 ? 18.162 3.997 -15.720 1.00 89.00 193 ALA A C 1
ATOM 1584 O O . ALA A 1 193 ? 19.156 4.082 -16.445 1.00 89.00 193 ALA A O 1
ATOM 1585 N N . ILE A 1 194 ? 16.916 4.020 -16.208 1.00 87.88 194 ILE A N 1
ATOM 1586 C CA . ILE A 1 194 ? 16.594 4.173 -17.634 1.00 87.88 194 ILE A CA 1
ATOM 1587 C C . ILE A 1 194 ? 17.038 5.544 -18.141 1.00 87.88 194 ILE A C 1
ATOM 1589 O O . ILE A 1 194 ? 17.739 5.602 -19.146 1.00 87.88 194 ILE A O 1
ATOM 1593 N N . ALA A 1 195 ? 16.708 6.630 -17.436 1.00 87.75 195 ALA A N 1
ATOM 1594 C CA . ALA A 1 195 ? 17.108 7.986 -17.819 1.00 87.75 195 ALA A CA 1
ATOM 1595 C C . ALA A 1 195 ? 18.638 8.139 -17.874 1.00 87.75 195 ALA A C 1
ATOM 1597 O O . ALA A 1 195 ? 19.175 8.768 -18.780 1.00 87.75 195 ALA A O 1
ATOM 1598 N N . LYS A 1 196 ? 19.368 7.494 -16.954 1.00 86.25 196 LYS A N 1
ATOM 1599 C CA . LYS A 1 196 ? 20.837 7.467 -16.986 1.00 86.25 196 LYS A CA 1
ATOM 1600 C C . LYS A 1 196 ? 21.390 6.699 -18.194 1.00 86.25 196 LYS A C 1
ATOM 1602 O O . LYS A 1 196 ? 22.409 7.096 -18.752 1.00 86.25 196 LYS A O 1
ATOM 1607 N N . ALA A 1 197 ? 20.750 5.595 -18.579 1.00 89.00 197 ALA A N 1
ATOM 1608 C CA . ALA A 1 197 ? 21.145 4.778 -19.727 1.00 89.00 197 ALA A CA 1
ATOM 1609 C C . ALA A 1 197 ? 20.772 5.427 -21.074 1.00 89.00 197 ALA A C 1
ATOM 1611 O O . ALA A 1 197 ? 21.522 5.333 -22.046 1.00 89.00 197 ALA A O 1
ATOM 1612 N N . TYR A 1 198 ? 19.634 6.117 -21.117 1.00 88.56 198 TYR A N 1
ATOM 1613 C CA . TYR A 1 198 ? 19.072 6.777 -22.288 1.00 88.56 198 TYR A CA 1
ATOM 1614 C C . TYR A 1 198 ? 18.699 8.228 -21.943 1.00 88.56 198 TYR A C 1
ATOM 1616 O O . TYR A 1 198 ? 17.524 8.514 -21.722 1.00 88.56 198 TYR A O 1
ATOM 1624 N N . PRO A 1 199 ? 19.668 9.165 -21.924 1.00 87.50 199 PRO A N 1
ATOM 1625 C CA . PRO A 1 199 ? 19.415 10.545 -21.495 1.00 87.50 199 PRO A CA 1
ATOM 1626 C C . PRO A 1 199 ? 18.320 11.270 -22.285 1.00 87.50 199 PRO A C 1
ATOM 1628 O O . PRO A 1 199 ? 17.578 12.059 -21.717 1.00 87.50 199 PRO A O 1
ATOM 1631 N N . TYR A 1 200 ? 18.159 10.955 -23.574 1.00 86.12 200 TYR A N 1
ATOM 1632 C CA . TYR A 1 200 ? 17.096 11.525 -24.412 1.00 86.12 200 TYR A CA 1
ATOM 1633 C C . TYR A 1 200 ? 15.680 11.046 -24.040 1.00 86.12 200 TYR A C 1
ATOM 1635 O O . TYR A 1 200 ? 14.722 11.582 -24.566 1.00 86.12 200 TYR A O 1
ATOM 1643 N N . LEU A 1 201 ? 15.540 10.045 -23.159 1.00 86.06 201 LEU A N 1
ATOM 1644 C CA . LEU A 1 201 ? 14.253 9.574 -22.629 1.00 86.06 201 LEU A CA 1
ATOM 1645 C C . LEU A 1 201 ? 13.957 10.123 -21.222 1.00 86.06 201 LEU A C 1
ATOM 1647 O O . LEU A 1 201 ? 12.995 9.686 -20.593 1.00 86.06 201 LEU A O 1
ATOM 1651 N N . ALA A 1 202 ? 14.783 11.030 -20.689 1.00 80.81 202 ALA A N 1
ATOM 1652 C CA . ALA A 1 202 ? 14.634 11.524 -19.321 1.00 80.81 202 ALA A CA 1
ATOM 1653 C C . ALA A 1 202 ? 13.262 12.176 -19.076 1.00 80.81 202 ALA A C 1
ATOM 1655 O O . ALA A 1 202 ? 12.623 11.873 -18.071 1.00 80.81 202 ALA A O 1
ATOM 1656 N N . GLU A 1 203 ? 12.770 12.985 -20.015 1.00 75.62 203 GLU A N 1
ATOM 1657 C CA . GLU A 1 203 ? 11.444 13.611 -19.925 1.00 75.62 203 GLU A CA 1
ATOM 1658 C C . GLU A 1 203 ? 10.325 12.566 -19.937 1.00 75.62 203 GLU A C 1
ATOM 1660 O O . GLU A 1 203 ? 9.470 12.560 -19.051 1.00 75.62 203 GLU A O 1
ATOM 1665 N N . ALA A 1 204 ? 10.394 11.593 -20.850 1.00 77.12 204 ALA A N 1
ATOM 1666 C CA . ALA A 1 204 ? 9.442 10.487 -20.904 1.00 77.12 204 ALA A CA 1
ATOM 1667 C C . ALA A 1 204 ? 9.431 9.650 -19.608 1.00 77.12 204 ALA A C 1
ATOM 1669 O O . ALA A 1 204 ? 8.370 9.178 -19.190 1.00 77.12 204 ALA A O 1
ATOM 1670 N N . CYS A 1 205 ? 10.581 9.488 -18.939 1.00 76.81 205 CYS A N 1
ATOM 1671 C CA . CYS A 1 205 ? 10.661 8.858 -17.620 1.00 76.81 205 CYS A CA 1
ATOM 1672 C C . CYS A 1 205 ? 9.923 9.667 -16.541 1.00 76.81 205 CYS A C 1
ATOM 1674 O O . CYS A 1 205 ? 9.247 9.070 -15.705 1.00 76.81 205 CYS A O 1
ATOM 1676 N N . ILE A 1 206 ? 10.014 11.000 -16.561 1.00 70.75 206 ILE A N 1
ATOM 1677 C CA . ILE A 1 206 ? 9.326 11.865 -15.590 1.00 70.75 206 ILE A CA 1
ATOM 1678 C C . ILE A 1 206 ? 7.815 11.877 -15.865 1.00 70.75 206 ILE A C 1
ATOM 1680 O O . ILE A 1 206 ? 7.024 11.634 -14.951 1.00 70.75 206 ILE A O 1
ATOM 1684 N N . SER A 1 207 ? 7.395 12.056 -17.121 1.00 70.56 207 SER A N 1
ATOM 1685 C CA . SER A 1 207 ? 5.975 12.011 -17.500 1.00 70.56 207 SER A CA 1
ATOM 1686 C C . SER A 1 207 ? 5.338 10.650 -17.199 1.00 70.56 207 SER A C 1
ATOM 1688 O O . SER A 1 207 ? 4.164 10.572 -16.830 1.00 70.56 207 SER A O 1
ATOM 1690 N N . ALA A 1 208 ? 6.088 9.548 -17.321 1.00 68.50 208 ALA A N 1
ATOM 1691 C CA . ALA A 1 208 ? 5.611 8.221 -16.927 1.00 68.50 208 ALA A CA 1
ATOM 1692 C C . ALA A 1 208 ? 5.349 8.095 -15.414 1.00 68.50 208 ALA A C 1
ATOM 1694 O O . ALA A 1 208 ? 4.459 7.336 -15.018 1.00 68.50 208 ALA A O 1
ATOM 1695 N N . GLU A 1 209 ? 6.093 8.823 -14.578 1.00 67.25 209 GLU A N 1
ATOM 1696 C CA . GLU A 1 209 ? 5.869 8.850 -13.132 1.00 67.25 209 GLU A CA 1
ATOM 1697 C C . GLU A 1 209 ? 4.654 9.720 -12.782 1.00 67.25 209 GLU A C 1
ATOM 1699 O O . GLU A 1 209 ? 3.714 9.224 -12.155 1.00 67.25 209 GLU A O 1
ATOM 1704 N N . LEU A 1 210 ? 4.608 10.961 -13.283 1.00 62.19 210 LEU A N 1
ATOM 1705 C CA . LEU A 1 210 ? 3.552 11.937 -12.978 1.00 62.19 210 LEU A CA 1
ATOM 1706 C C . LEU A 1 210 ? 2.147 11.468 -13.365 1.00 62.19 210 LEU A C 1
ATOM 1708 O O . LEU A 1 210 ? 1.198 11.670 -12.609 1.00 62.19 210 LEU A O 1
ATOM 1712 N N . ARG A 1 211 ? 1.984 10.785 -14.504 1.00 65.81 211 ARG A N 1
ATOM 1713 C CA . ARG A 1 211 ? 0.660 10.337 -14.984 1.00 65.81 211 ARG A CA 1
ATOM 1714 C C . ARG A 1 211 ? -0.071 9.382 -14.034 1.00 65.81 211 ARG A C 1
ATOM 1716 O O . ARG A 1 211 ? -1.280 9.216 -14.169 1.00 65.81 211 ARG A O 1
ATOM 1723 N N . ARG A 1 212 ? 0.623 8.755 -13.078 1.00 62.44 212 ARG A N 1
ATOM 1724 C CA . ARG A 1 212 ? 0.001 7.852 -12.089 1.00 62.44 212 ARG A CA 1
ATOM 1725 C C . ARG A 1 212 ? -0.377 8.547 -10.781 1.00 62.44 212 ARG A C 1
ATOM 1727 O O . ARG A 1 212 ? -1.095 7.961 -9.980 1.00 62.44 212 ARG A O 1
ATOM 1734 N N . TRP A 1 213 ? 0.133 9.750 -10.559 1.00 62.28 213 TRP A N 1
ATOM 1735 C CA . TRP A 1 213 ? -0.111 10.516 -9.346 1.00 62.28 213 TRP A CA 1
ATOM 1736 C C . TRP A 1 213 ? -1.460 11.231 -9.475 1.00 62.28 213 TRP A C 1
ATOM 1738 O O . TRP A 1 213 ? -1.853 11.597 -10.590 1.00 62.28 213 TRP A O 1
ATOM 1748 N N . ASP A 1 214 ? -2.175 11.397 -8.362 1.00 60.88 214 ASP A N 1
ATOM 1749 C CA . ASP A 1 214 ? -3.312 12.318 -8.306 1.00 60.88 214 ASP A CA 1
ATOM 1750 C C . ASP A 1 214 ? -2.826 13.776 -8.397 1.00 60.88 214 ASP A C 1
ATOM 1752 O O . ASP A 1 214 ? -1.626 14.055 -8.374 1.00 60.88 214 ASP A O 1
ATOM 1756 N N . MET A 1 215 ? -3.759 14.705 -8.590 1.00 56.59 215 MET A N 1
ATOM 1757 C CA . MET A 1 215 ? -3.439 16.111 -8.839 1.00 56.59 215 MET A CA 1
ATOM 1758 C C . MET A 1 215 ? -2.656 16.751 -7.685 1.00 56.59 215 MET A C 1
ATOM 1760 O O . MET A 1 215 ? -1.686 17.462 -7.942 1.00 56.59 215 MET A O 1
ATOM 1764 N N . ASP A 1 216 ? -3.006 16.435 -6.439 1.00 56.75 216 ASP A N 1
ATOM 1765 C CA . ASP A 1 216 ? -2.364 17.000 -5.248 1.00 56.75 216 ASP A CA 1
ATOM 1766 C C . ASP A 1 216 ? -0.921 16.501 -5.119 1.00 56.75 216 ASP A C 1
ATOM 1768 O O . ASP A 1 216 ? 0.014 17.285 -4.948 1.00 56.75 216 ASP A O 1
ATOM 1772 N N . ALA A 1 217 ? -0.707 15.202 -5.328 1.00 63.22 217 ALA A N 1
ATOM 1773 C CA . ALA A 1 217 ? 0.624 14.620 -5.319 1.00 63.22 217 ALA A CA 1
ATOM 1774 C C . ALA A 1 217 ? 1.497 15.181 -6.463 1.00 63.22 217 ALA A C 1
ATOM 1776 O O . ALA A 1 217 ? 2.701 15.387 -6.279 1.00 63.22 217 ALA A O 1
ATOM 1777 N N . ARG A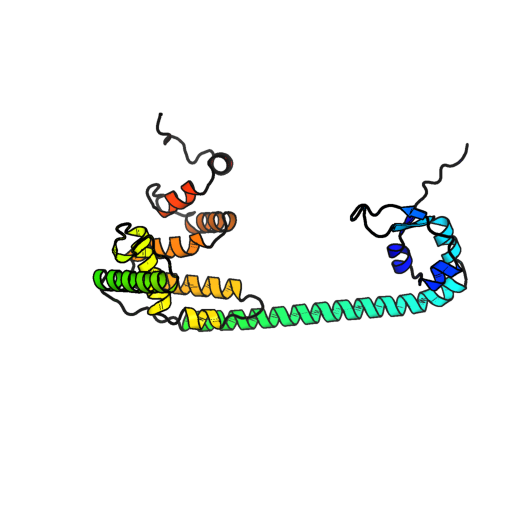 1 218 ? 0.924 15.441 -7.652 1.00 61.22 218 ARG A N 1
ATOM 1778 C CA . ARG A 1 218 ? 1.651 16.062 -8.781 1.00 61.22 218 ARG A CA 1
ATOM 1779 C C . ARG A 1 218 ? 2.114 17.475 -8.448 1.00 61.22 218 ARG A C 1
ATOM 1781 O O . ARG A 1 218 ? 3.256 17.814 -8.759 1.00 61.22 218 ARG A O 1
ATOM 1788 N N . ILE A 1 219 ? 1.250 18.273 -7.819 1.00 59.91 219 ILE A N 1
ATOM 1789 C CA . ILE A 1 219 ? 1.576 19.629 -7.360 1.00 59.91 219 ILE A CA 1
ATOM 1790 C C . ILE A 1 219 ? 2.725 19.564 -6.352 1.00 59.91 219 ILE A C 1
ATOM 1792 O O . ILE A 1 219 ? 3.734 20.241 -6.540 1.00 59.91 219 ILE A O 1
ATOM 1796 N N . ASP A 1 220 ? 2.642 18.690 -5.349 1.00 62.88 220 ASP A N 1
ATOM 1797 C CA . ASP A 1 220 ? 3.703 18.523 -4.350 1.00 62.88 220 ASP A CA 1
ATOM 1798 C C . ASP A 1 220 ? 5.039 18.086 -4.972 1.00 62.88 220 ASP A C 1
ATOM 1800 O O . ASP A 1 220 ? 6.103 18.604 -4.613 1.00 62.88 220 ASP A O 1
ATOM 1804 N N . TYR A 1 221 ? 5.010 17.159 -5.937 1.00 62.81 221 TYR A N 1
ATOM 1805 C CA . TYR A 1 221 ? 6.206 16.727 -6.661 1.00 62.81 221 TYR A CA 1
ATOM 1806 C C . TYR A 1 221 ? 6.845 17.875 -7.443 1.00 62.81 221 TYR A C 1
ATOM 1808 O O . TYR A 1 221 ? 8.060 18.075 -7.342 1.00 62.81 221 TYR A O 1
ATOM 1816 N N . PHE A 1 222 ? 6.038 18.628 -8.196 1.00 59.97 222 PHE A N 1
ATOM 1817 C CA . PHE A 1 222 ? 6.491 19.773 -8.981 1.00 59.97 222 PHE A CA 1
ATOM 1818 C C . PHE A 1 222 ? 7.104 20.846 -8.071 1.00 59.97 222 PHE A C 1
ATOM 1820 O O . PHE A 1 222 ? 8.247 21.259 -8.270 1.00 59.97 222 PHE A O 1
ATOM 1827 N N . MET A 1 223 ? 6.407 21.196 -6.987 1.00 61.34 223 MET A N 1
ATOM 1828 C CA . MET A 1 223 ? 6.849 22.190 -6.003 1.00 61.34 223 MET A CA 1
ATOM 1829 C C . MET A 1 223 ? 8.119 21.784 -5.249 1.00 61.34 223 MET A C 1
ATOM 1831 O O . MET A 1 223 ? 8.853 22.653 -4.784 1.00 61.34 223 MET A O 1
ATOM 1835 N N . LYS A 1 224 ? 8.399 20.485 -5.108 1.00 62.16 224 LYS A N 1
ATOM 1836 C CA . LYS A 1 224 ? 9.610 19.981 -4.445 1.00 62.16 224 LYS A CA 1
ATOM 1837 C C . LYS A 1 224 ? 10.844 19.986 -5.351 1.00 62.16 224 LYS A C 1
ATOM 1839 O O . LYS A 1 224 ? 11.948 20.142 -4.839 1.00 62.16 224 LYS A O 1
ATOM 1844 N N . HIS A 1 225 ? 10.675 19.780 -6.656 1.00 54.94 225 HIS A N 1
ATOM 1845 C CA . HIS A 1 225 ? 11.798 19.540 -7.572 1.00 54.94 225 HIS A CA 1
ATOM 1846 C C . HIS A 1 225 ? 12.127 20.721 -8.493 1.00 54.94 225 HIS A C 1
ATOM 1848 O O . HIS A 1 225 ? 13.230 20.749 -9.019 1.00 54.94 225 HIS A O 1
ATOM 1854 N N . PHE A 1 226 ? 11.234 21.706 -8.643 1.00 58.03 226 PHE A N 1
ATOM 1855 C CA . PHE A 1 226 ? 11.466 22.899 -9.474 1.00 58.03 226 PHE A CA 1
ATOM 1856 C C . PHE A 1 226 ? 11.727 24.187 -8.675 1.00 58.03 226 PHE A C 1
ATOM 1858 O O . PHE A 1 226 ? 11.789 25.268 -9.253 1.00 58.03 226 PHE A O 1
ATOM 1865 N N . ARG A 1 227 ? 11.866 24.116 -7.341 1.00 50.97 227 ARG A N 1
ATOM 1866 C CA . ARG A 1 227 ? 11.908 25.330 -6.505 1.00 50.97 227 ARG A CA 1
ATOM 1867 C C . ARG A 1 227 ? 13.264 26.017 -6.368 1.00 50.97 227 ARG A C 1
ATOM 1869 O O . ARG A 1 227 ? 13.288 27.098 -5.801 1.00 50.97 227 ARG A O 1
ATOM 1876 N N . ASP A 1 228 ? 14.356 25.486 -6.903 1.00 38.47 228 ASP A N 1
ATOM 1877 C CA . ASP A 1 228 ? 15.661 26.134 -6.744 1.00 38.47 228 ASP A CA 1
ATOM 1878 C C . ASP A 1 228 ? 16.474 26.118 -8.047 1.00 38.47 228 ASP A C 1
ATOM 1880 O O . ASP A 1 228 ? 17.190 25.168 -8.340 1.00 38.47 228 ASP A O 1
ATOM 1884 N N . GLY A 1 229 ? 16.406 27.221 -8.799 1.00 46.78 229 GLY A N 1
ATOM 1885 C CA . GLY A 1 229 ? 17.497 27.661 -9.678 1.00 46.78 229 GLY A CA 1
ATOM 1886 C C . GLY A 1 229 ? 17.566 27.115 -11.107 1.00 46.78 229 GLY A C 1
ATOM 1887 O O . GLY A 1 229 ? 18.423 27.594 -11.846 1.00 46.78 229 GLY A O 1
ATOM 1888 N N . ASP A 1 230 ? 16.689 26.201 -11.524 1.00 44.97 230 ASP A N 1
ATOM 1889 C CA . ASP A 1 230 ? 16.574 25.827 -12.939 1.00 44.97 230 ASP A CA 1
ATOM 1890 C C . ASP A 1 230 ? 15.665 26.826 -13.674 1.00 44.97 230 ASP A C 1
ATOM 1892 O O . ASP A 1 230 ? 14.579 27.174 -13.206 1.00 44.97 230 ASP A O 1
ATOM 1896 N N . GLU A 1 231 ? 16.147 27.343 -14.806 1.00 46.78 231 GLU A N 1
ATOM 1897 C CA . GLU A 1 231 ? 15.440 28.308 -15.648 1.00 46.78 231 GLU A CA 1
ATOM 1898 C C . GLU A 1 231 ? 14.106 27.694 -16.098 1.00 46.78 231 G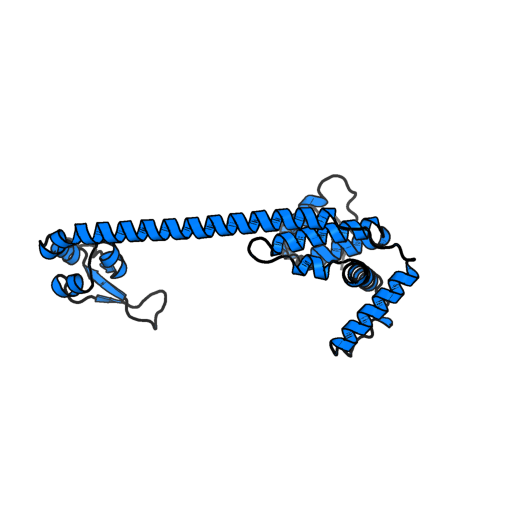LU A C 1
ATOM 1900 O O . GLU A 1 231 ? 14.071 26.687 -16.803 1.00 46.78 231 GLU A O 1
ATOM 1905 N N . TYR A 1 232 ? 13.002 28.265 -15.614 1.00 49.25 232 TYR A N 1
ATOM 1906 C CA . TYR A 1 232 ? 11.645 27.868 -15.971 1.00 49.25 232 TYR A CA 1
ATOM 1907 C C . TYR A 1 232 ? 11.479 27.936 -17.495 1.00 49.25 232 TYR A C 1
ATOM 1909 O O . TYR A 1 232 ? 11.444 29.031 -18.058 1.00 49.25 232 TYR A O 1
ATOM 1917 N N . ASP A 1 233 ? 11.384 26.775 -18.151 1.00 53.97 233 ASP A N 1
ATOM 1918 C CA . ASP A 1 233 ? 11.039 26.674 -19.568 1.00 53.97 233 ASP A CA 1
ATOM 1919 C C . ASP A 1 233 ? 9.526 26.417 -19.718 1.00 53.97 233 ASP A C 1
ATOM 1921 O O . ASP A 1 233 ? 9.074 25.275 -19.562 1.00 53.97 233 ASP A O 1
ATOM 1925 N N . PRO A 1 234 ? 8.720 27.453 -20.017 1.00 48.09 234 PRO A N 1
ATOM 1926 C CA . PRO A 1 234 ? 7.277 27.315 -20.218 1.00 48.09 234 PRO A CA 1
ATOM 1927 C C . PRO A 1 234 ? 6.910 26.449 -21.432 1.00 48.09 234 PRO A C 1
ATOM 1929 O O . PRO A 1 234 ? 5.760 26.024 -21.557 1.00 48.09 234 PRO A O 1
ATOM 1932 N N . GLU A 1 235 ? 7.862 26.181 -22.329 1.00 45.75 235 GLU A N 1
ATOM 1933 C CA . GLU A 1 235 ? 7.659 25.346 -23.511 1.00 45.75 235 GLU A CA 1
ATOM 1934 C C . GLU A 1 235 ? 7.895 23.856 -23.226 1.00 45.75 235 GLU A C 1
ATOM 1936 O O . GLU A 1 235 ? 7.533 23.015 -24.057 1.00 45.75 235 GLU A O 1
ATOM 1941 N N . SER A 1 236 ? 8.432 23.513 -22.047 1.00 59.91 236 SER A N 1
ATOM 1942 C CA . SER A 1 236 ? 8.598 22.128 -21.616 1.00 59.91 236 SER A CA 1
ATOM 1943 C C . SER A 1 236 ? 7.255 21.403 -21.628 1.00 59.91 236 SER A C 1
ATOM 1945 O O . SER A 1 236 ? 6.281 21.827 -21.000 1.00 59.91 236 SER A O 1
ATOM 1947 N N . THR A 1 237 ? 7.209 20.253 -22.298 1.00 54.03 237 THR A N 1
ATOM 1948 C CA . THR A 1 237 ? 6.033 19.375 -22.354 1.00 54.03 237 THR A CA 1
ATOM 1949 C C . THR A 1 237 ? 5.523 19.009 -20.957 1.00 54.03 237 THR A C 1
ATOM 1951 O O . THR A 1 237 ? 4.320 18.884 -20.756 1.00 54.03 237 THR A O 1
ATOM 1954 N N . LEU A 1 238 ? 6.410 18.937 -19.958 1.00 53.41 238 LEU A N 1
ATOM 1955 C CA . LEU A 1 238 ? 6.059 18.679 -18.561 1.00 53.41 238 LEU A CA 1
ATOM 1956 C C . LEU A 1 238 ? 5.273 19.834 -17.923 1.00 53.41 238 LEU A C 1
ATOM 1958 O O . LEU A 1 238 ? 4.285 19.607 -17.225 1.00 53.41 238 LEU A O 1
ATOM 1962 N N . VAL A 1 239 ? 5.706 21.071 -18.182 1.00 54.88 239 VAL A N 1
ATOM 1963 C CA . VAL A 1 239 ? 5.024 22.293 -17.736 1.00 54.88 239 VAL A CA 1
ATOM 1964 C C . VAL A 1 239 ? 3.696 22.429 -18.475 1.00 54.88 239 VAL A C 1
ATOM 1966 O O . VAL A 1 239 ? 2.681 22.717 -17.854 1.00 54.88 239 VAL A O 1
ATOM 1969 N N . ARG A 1 240 ? 3.655 22.116 -19.772 1.00 54.81 240 ARG A N 1
ATOM 1970 C CA . ARG A 1 240 ? 2.422 22.113 -20.573 1.00 54.81 240 ARG A CA 1
ATOM 1971 C C . ARG A 1 240 ? 1.414 21.064 -20.124 1.00 54.81 240 ARG A C 1
ATOM 1973 O O . ARG A 1 240 ? 0.242 21.395 -20.013 1.00 54.81 240 ARG A O 1
ATOM 1980 N N . GLU A 1 241 ? 1.838 19.837 -19.823 1.00 54.44 241 GLU A N 1
ATOM 1981 C CA . GLU A 1 241 ? 0.956 18.815 -19.247 1.00 54.44 241 GLU A CA 1
ATOM 1982 C C . GLU A 1 241 ? 0.462 19.250 -17.860 1.00 54.44 241 GLU A C 1
ATOM 1984 O O . GLU A 1 241 ? -0.733 19.176 -17.590 1.00 54.44 241 GLU A O 1
ATOM 1989 N N . PHE A 1 242 ? 1.341 19.764 -16.992 1.00 53.16 242 PHE A N 1
ATOM 1990 C CA . PHE A 1 242 ? 0.953 20.285 -15.676 1.00 53.16 242 PHE A CA 1
ATOM 1991 C C . PHE A 1 242 ? -0.075 21.428 -15.776 1.00 53.1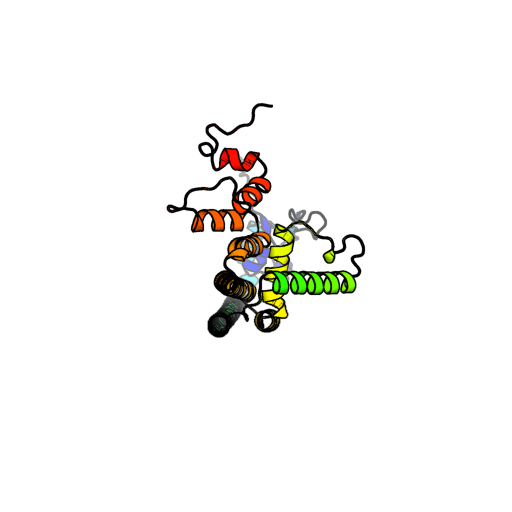6 242 PHE A C 1
ATOM 1993 O O . PHE A 1 242 ? -1.090 21.399 -15.083 1.00 53.16 242 PHE A O 1
ATOM 2000 N N . LEU A 1 243 ? 0.139 22.383 -16.687 1.00 52.16 243 LEU A N 1
ATOM 2001 C CA . LEU A 1 243 ? -0.755 23.519 -16.936 1.00 52.16 243 LEU A CA 1
ATOM 2002 C C . LEU A 1 243 ? -2.060 23.122 -17.643 1.00 52.16 243 LEU A C 1
ATOM 2004 O O . LEU A 1 243 ? -3.094 23.719 -17.375 1.00 52.16 243 LEU A O 1
ATOM 2008 N N . TYR A 1 244 ? -2.041 22.110 -18.514 1.00 52.69 244 TYR A N 1
ATOM 2009 C CA . TYR A 1 244 ? -3.228 21.596 -19.207 1.00 52.69 244 TYR A CA 1
ATOM 2010 C C . TYR A 1 244 ? -4.223 20.910 -18.255 1.00 52.69 244 TYR A C 1
ATOM 2012 O O . TYR A 1 244 ? -5.426 20.929 -18.507 1.00 52.69 244 TYR A O 1
ATOM 2020 N N . TYR A 1 245 ? -3.737 20.305 -17.164 1.00 47.44 245 TYR A N 1
ATOM 2021 C CA . TYR A 1 245 ? -4.569 19.576 -16.195 1.00 47.44 245 TYR A CA 1
ATOM 2022 C C . TYR A 1 245 ? -5.047 20.411 -15.003 1.00 47.44 245 TYR A C 1
ATOM 2024 O O . TYR A 1 245 ? -5.951 19.974 -14.289 1.00 47.44 245 TYR A O 1
ATOM 2032 N N . LEU A 1 246 ? -4.473 21.591 -14.779 1.00 48.31 246 LEU A N 1
ATOM 2033 C CA . LEU A 1 246 ? -5.013 22.552 -13.828 1.00 48.31 246 LEU A CA 1
ATOM 2034 C C . LEU A 1 246 ? -6.157 23.303 -14.517 1.00 48.31 246 LEU A C 1
ATOM 2036 O O . LEU A 1 246 ? -5.919 24.179 -15.345 1.00 48.31 246 LEU A O 1
ATOM 2040 N N . GLU A 1 247 ? -7.409 22.952 -14.199 1.00 47.41 247 GLU A N 1
ATOM 2041 C CA . GLU A 1 247 ? -8.560 23.784 -14.572 1.00 47.41 247 GLU A CA 1
ATOM 2042 C C . GLU A 1 247 ? -8.269 25.235 -14.153 1.00 47.41 247 GLU A C 1
ATOM 2044 O O . GLU A 1 247 ? -7.832 25.499 -13.029 1.00 47.41 247 GLU A O 1
ATOM 2049 N N . THR A 1 248 ? -8.463 26.169 -15.085 1.00 48.72 248 THR A N 1
ATOM 2050 C CA . THR A 1 248 ? -7.958 27.554 -15.048 1.00 48.72 248 THR A CA 1
ATOM 2051 C C . THR A 1 248 ? -8.265 28.323 -13.757 1.00 48.72 248 THR A C 1
ATOM 2053 O O . THR A 1 248 ? -7.492 29.197 -13.377 1.00 48.72 248 THR A O 1
ATOM 2056 N N . ASP A 1 249 ? -9.324 27.959 -13.031 1.00 41.12 249 ASP A N 1
ATOM 2057 C CA . ASP A 1 249 ? -9.724 28.613 -11.779 1.00 41.12 249 ASP A CA 1
ATOM 2058 C C . ASP A 1 249 ? -8.806 28.282 -10.580 1.00 41.12 249 ASP A C 1
ATOM 2060 O O . ASP A 1 249 ? -8.712 29.075 -9.640 1.00 41.12 249 ASP A O 1
ATOM 2064 N N . ALA A 1 250 ? -8.101 27.141 -10.594 1.00 44.19 250 ALA A N 1
ATOM 2065 C CA . ALA A 1 250 ? -7.154 26.772 -9.533 1.00 44.19 250 ALA A CA 1
ATOM 2066 C C . ALA A 1 250 ? -5.804 27.504 -9.672 1.00 44.19 250 ALA A C 1
ATOM 2068 O O . ALA A 1 250 ? -5.142 27.796 -8.674 1.00 44.19 250 ALA A O 1
ATOM 2069 N N . LEU A 1 251 ? -5.411 27.838 -10.905 1.00 40.09 251 LEU A N 1
ATOM 2070 C CA . LEU A 1 251 ? -4.157 28.529 -11.219 1.00 40.09 251 LEU A CA 1
ATOM 2071 C C . LEU A 1 251 ? -4.159 29.987 -10.744 1.00 40.09 251 LEU A C 1
ATOM 2073 O O . LEU A 1 251 ? -3.187 30.420 -10.125 1.00 40.09 251 LEU A O 1
ATOM 2077 N N . ASP A 1 252 ? -5.264 30.707 -10.948 1.00 45.34 252 ASP A N 1
ATOM 2078 C CA . ASP A 1 252 ? -5.405 32.110 -10.527 1.00 45.34 252 ASP A CA 1
ATOM 2079 C C . ASP A 1 252 ? -5.399 32.275 -8.995 1.00 45.34 252 ASP A C 1
ATOM 2081 O O . ASP A 1 252 ? -4.980 33.311 -8.476 1.00 45.34 252 ASP A O 1
ATOM 2085 N N . GLN A 1 253 ? -5.829 31.249 -8.249 1.00 47.62 253 GLN A N 1
ATOM 2086 C CA . GLN A 1 253 ? -5.804 31.259 -6.780 1.00 47.62 253 GLN A CA 1
ATOM 2087 C C . GLN A 1 253 ? -4.436 30.890 -6.197 1.00 47.62 253 GLN A C 1
ATOM 2089 O O . GLN A 1 253 ? -4.068 31.400 -5.138 1.00 47.62 253 GLN A O 1
ATOM 2094 N N . LEU A 1 254 ? -3.696 29.996 -6.858 1.00 42.34 254 LEU A N 1
ATOM 2095 C CA . LEU A 1 254 ? -2.430 29.464 -6.348 1.00 42.34 254 LEU A CA 1
ATOM 2096 C C . LEU A 1 254 ? -1.213 30.284 -6.795 1.00 42.34 254 LEU A C 1
ATOM 2098 O O . LEU A 1 254 ? -0.224 30.339 -6.062 1.00 42.34 254 LEU A O 1
ATOM 2102 N N . PHE A 1 255 ? -1.286 30.948 -7.953 1.00 46.28 255 PHE A N 1
ATOM 2103 C CA . PHE A 1 255 ? -0.162 31.684 -8.542 1.00 46.28 255 PHE A CA 1
ATOM 2104 C C . PHE A 1 255 ? -0.595 33.008 -9.206 1.00 46.28 255 PHE A C 1
ATOM 2106 O O . PHE A 1 255 ? -0.406 33.182 -10.412 1.00 46.28 255 PHE A O 1
ATOM 2113 N N . PRO A 1 256 ? -1.123 33.982 -8.437 1.00 43.88 256 PRO A N 1
ATOM 2114 C CA . PRO A 1 256 ? -1.660 35.235 -8.985 1.00 43.88 256 PRO A CA 1
ATOM 2115 C C . PRO A 1 256 ? -0.620 36.092 -9.731 1.00 43.88 256 PRO A C 1
ATOM 2117 O O . PRO A 1 256 ? -0.981 36.866 -10.615 1.00 43.88 256 PRO A O 1
ATOM 2120 N N . ASP A 1 257 ? 0.669 35.922 -9.419 1.00 45.16 257 ASP A N 1
ATOM 2121 C CA . ASP A 1 257 ? 1.766 36.718 -9.982 1.00 45.16 257 ASP A CA 1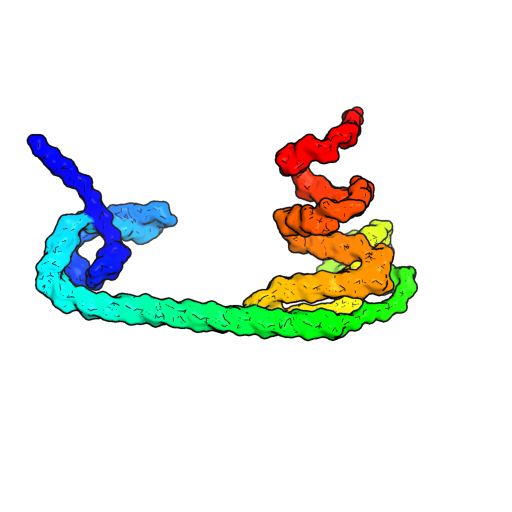
ATOM 2122 C C . ASP A 1 257 ? 2.568 35.984 -11.079 1.00 45.16 257 ASP A C 1
ATOM 2124 O O . ASP A 1 257 ? 3.450 36.580 -11.696 1.00 45.16 257 ASP A O 1
ATOM 2128 N N . ALA A 1 258 ? 2.286 34.700 -11.350 1.00 42.72 258 ALA A N 1
ATOM 2129 C CA . ALA A 1 258 ? 3.079 33.892 -12.292 1.00 42.72 258 ALA A CA 1
ATOM 2130 C C . ALA A 1 258 ? 2.773 34.177 -13.775 1.00 42.72 258 ALA A C 1
ATOM 2132 O O . ALA A 1 258 ? 3.580 33.847 -14.642 1.00 42.72 258 ALA A O 1
ATOM 2133 N N . PHE A 1 259 ? 1.639 34.819 -14.077 1.00 45.94 259 PHE A N 1
ATOM 2134 C CA . PHE A 1 259 ? 1.170 35.082 -15.447 1.00 45.94 259 PHE A CA 1
ATOM 2135 C C . PHE A 1 259 ? 1.099 36.578 -15.788 1.00 45.94 259 PHE A C 1
ATOM 2137 O O . PHE A 1 259 ? 0.245 37.028 -16.560 1.00 45.94 259 PHE A O 1
ATOM 2144 N N . GLY A 1 260 ? 2.013 37.372 -15.229 1.00 38.38 260 GLY A N 1
ATOM 2145 C CA . GLY A 1 260 ? 2.224 38.750 -15.658 1.00 38.38 260 GLY A CA 1
ATOM 2146 C C . GLY A 1 260 ? 2.775 38.791 -17.085 1.00 38.38 260 GLY A C 1
ATOM 2147 O O . GLY A 1 260 ? 3.961 38.581 -17.282 1.00 38.38 260 GLY A O 1
ATOM 2148 N N . GLU A 1 261 ? 1.900 39.089 -18.050 1.00 37.47 261 GLU A N 1
ATOM 2149 C CA . GLU A 1 261 ? 2.158 39.507 -19.450 1.00 37.47 261 GLU A CA 1
ATOM 2150 C C . GLU A 1 261 ? 1.912 38.487 -20.576 1.00 37.47 261 GLU A C 1
ATOM 2152 O O . GLU A 1 261 ? 1.693 38.910 -21.711 1.00 37.47 261 GLU A O 1
ATOM 2157 N N . ALA A 1 262 ? 1.792 37.186 -20.310 1.00 37.19 262 ALA A N 1
ATOM 2158 C CA . ALA A 1 262 ? 1.519 36.193 -21.359 1.00 37.19 262 ALA A CA 1
ATOM 2159 C C . ALA A 1 262 ? 0.035 35.783 -21.425 1.00 37.19 262 ALA A C 1
ATOM 2161 O O . ALA A 1 262 ? -0.310 34.619 -21.243 1.00 37.19 262 ALA A O 1
ATOM 2162 N N . ARG A 1 263 ? -0.869 36.730 -21.710 1.00 36.16 263 ARG A N 1
ATOM 2163 C CA . ARG A 1 263 ? -2.196 36.380 -22.251 1.00 36.16 263 ARG A CA 1
ATOM 2164 C C . ARG A 1 263 ? -2.212 36.673 -23.751 1.00 36.16 263 ARG A C 1
ATOM 2166 O O . ARG A 1 263 ? -2.014 37.836 -24.114 1.00 36.16 263 ARG A O 1
ATOM 2173 N N . PRO A 1 264 ? -2.456 35.684 -24.633 1.00 34.28 264 PRO A N 1
ATOM 2174 C CA . PRO A 1 264 ? -2.757 35.993 -26.020 1.00 34.28 264 PRO A CA 1
ATOM 2175 C C . PRO A 1 264 ? -4.057 36.800 -26.038 1.00 34.28 264 PRO A C 1
ATOM 2177 O O . PRO A 1 264 ? -5.059 36.404 -25.442 1.00 34.28 264 PRO A O 1
ATOM 2180 N N . LYS A 1 265 ? -4.008 37.982 -26.656 1.00 36.53 265 LYS A N 1
ATOM 2181 C CA . LYS A 1 265 ? -5.223 38.725 -26.989 1.00 36.53 265 LYS A CA 1
ATOM 2182 C C . LYS A 1 265 ? -5.977 37.912 -28.040 1.00 36.53 265 LYS A C 1
ATOM 2184 O O . LYS A 1 265 ? -5.332 37.396 -28.950 1.00 36.53 265 LYS A O 1
ATOM 2189 N N . GLU A 1 266 ? -7.285 37.802 -27.822 1.00 39.53 266 GLU A N 1
ATOM 2190 C CA . GLU A 1 266 ? -8.285 37.082 -28.629 1.00 39.53 266 GLU A CA 1
ATOM 2191 C C . GLU A 1 266 ? -8.041 37.101 -30.144 1.00 39.53 266 GLU A C 1
ATOM 2193 O O . GLU A 1 266 ? -7.675 38.174 -30.684 1.00 39.53 266 GLU A O 1
#

pLDDT: mean 79.41, std 18.59, range [29.42, 97.81]